Protein AF-A0A126ZZE6-F1 (afdb_monomer)

pLDDT: mean 79.93, std 23.24, range [28.08, 98.31]

Mean predicted aligned error: 14.26 Å

Secondary structure (DSSP, 8-state):
-----------PPPPPS---SS-TT---SS-GGGSPPPHHHHHHHHHHTSS---STT-SHHHHHHHHHHHHHH-TT------SSHHHHHHHHHHHHS-TT-EEEEETT-HHHHTSTTHHHHHH--EEEEE--SSS---HHHHTTT---TT--S-------------GGGS-SS----PPP---PPPP-

Solvent-accessible surface area (backbone atoms only — not comparable to full-atom values): 13079 Å² total; per-residue (Å²): 137,84,84,81,79,82,84,76,82,74,77,71,75,78,79,71,94,71,84,75,99,63,74,83,82,70,80,76,89,83,54,74,88,76,57,79,82,58,69,68,58,55,52,49,52,61,64,66,72,57,89,86,73,54,70,95,68,68,22,72,66,48,52,50,50,36,55,53,47,24,72,75,76,35,88,90,56,83,78,80,94,64,95,44,70,66,59,46,51,30,55,55,49,46,75,75,41,59,68,87,36,71,46,81,42,36,52,81,32,56,74,71,66,75,43,85,52,42,43,42,73,72,38,43,36,43,81,47,66,37,87,52,96,82,74,59,84,48,72,75,60,47,55,76,71,72,66,71,83,92,58,97,66,77,90,72,93,64,88,85,78,81,83,80,76,62,79,83,82,69,80,91,84,84,89,84,82,82,84,82,87,86,77,85,83,81,89,131

Organism: NCBI:txid37927

Radius of gyration: 28.87 Å; Cα contacts (8 Å, |Δi|>4): 114; chains: 1; bounding box: 71×93×66 Å

InterPro domains:
  IPR001597 Aromatic amino acid beta-eliminating lyase/threonine aldolase [PF01212] (29-143)
  IPR015421 Pyridoxal phosphate-dependent transferase, major domain [G3DSA:3.40.640.10] (38-144)
  IPR015424 Pyridoxal phosphate-dependent transferase [SSF53383] (27-145)

Foldseek 3Di:
DDDDDDPDPPPPPDDDPDDDPDDPVDDDPPDPVPDDDDVVVVVVVVVVPDDDADPDQRGPVSVVVQVVCCVVPNPPDHDDDDDDDLVVVQVVCLVVAPLEEEDEAACPDCCNPPNPVCNCVVSSYHYDHFHDPPRDDDPVRVVVVPPDPPPPDDDPPDDDDDDPDDPVPDDPPDDPDDDDDDDDDDDD

Structure (mmCIF, N/CA/C/O backbone):
data_AF-A0A126ZZE6-F1
#
_entry.id   AF-A0A126ZZE6-F1
#
loop_
_atom_site.group_PDB
_atom_site.id
_atom_site.type_symbol
_atom_site.label_atom_id
_atom_site.label_alt_id
_atom_site.label_comp_id
_atom_site.label_asym_id
_atom_site.label_entity_id
_atom_site.label_seq_id
_atom_site.pdbx_PDB_ins_code
_atom_site.Cartn_x
_atom_site.Cartn_y
_atom_site.Cartn_z
_atom_site.occupancy
_atom_site.B_iso_or_equiv
_atom_site.auth_seq_id
_atom_site.auth_comp_id
_atom_site.auth_asym_id
_atom_site.auth_atom_id
_atom_site.pdbx_PD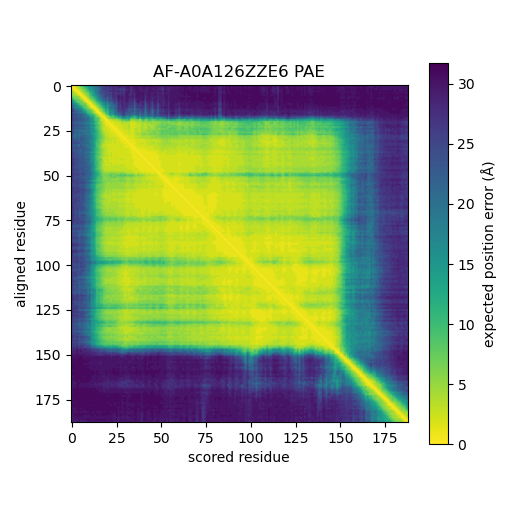B_model_num
ATOM 1 N N . MET A 1 1 ? 21.925 54.636 8.830 1.00 45.56 1 MET A N 1
ATOM 2 C CA . MET A 1 1 ? 20.486 54.590 8.499 1.00 45.56 1 MET A CA 1
ATOM 3 C C . MET A 1 1 ? 19.972 53.233 8.932 1.00 45.56 1 MET A C 1
ATOM 5 O O . MET A 1 1 ? 20.267 52.241 8.283 1.00 45.56 1 MET A O 1
ATOM 9 N N . THR A 1 2 ? 19.328 53.186 10.092 1.00 32.47 2 THR A N 1
ATOM 10 C CA . THR A 1 2 ? 18.815 51.957 10.705 1.00 32.47 2 THR A CA 1
ATOM 11 C C . THR A 1 2 ? 17.351 51.830 10.311 1.00 32.47 2 THR A C 1
ATOM 13 O O . THR A 1 2 ? 16.561 52.708 10.645 1.00 32.47 2 THR A O 1
ATOM 16 N N . VAL A 1 3 ? 16.994 50.784 9.568 1.00 42.75 3 VAL A N 1
ATOM 17 C CA . VAL A 1 3 ? 15.592 50.463 9.278 1.00 42.75 3 VAL A CA 1
ATOM 18 C C . VAL A 1 3 ? 15.084 49.603 10.429 1.00 42.75 3 VAL A C 1
ATOM 20 O O . VAL A 1 3 ? 15.433 48.433 10.552 1.00 42.75 3 VAL A O 1
ATOM 23 N N . THR A 1 4 ? 14.309 50.212 11.319 1.00 37.59 4 THR A N 1
ATOM 24 C CA . THR A 1 4 ? 13.533 49.522 12.352 1.00 37.59 4 THR A CA 1
ATOM 25 C C . THR A 1 4 ? 12.319 48.857 11.713 1.00 37.59 4 THR A C 1
ATOM 27 O O . THR A 1 4 ? 11.416 49.544 11.241 1.00 37.59 4 THR A O 1
ATOM 30 N N . SER A 1 5 ? 12.285 47.524 11.715 1.00 45.84 5 SER A N 1
ATOM 31 C CA . SER A 1 5 ? 11.079 46.748 11.414 1.00 45.84 5 SER A CA 1
ATOM 32 C C . SER A 1 5 ? 10.041 46.951 12.524 1.00 45.84 5 SER A C 1
ATOM 34 O O . SER A 1 5 ? 10.387 46.782 13.697 1.00 45.84 5 SER A O 1
ATOM 36 N N . PRO A 1 6 ? 8.773 47.270 12.219 1.00 49.06 6 PRO A N 1
ATOM 37 C CA . PRO A 1 6 ? 7.731 47.234 13.231 1.00 49.06 6 PRO A CA 1
ATOM 38 C C . PRO A 1 6 ? 7.400 45.776 13.569 1.00 49.06 6 PRO A C 1
ATOM 40 O O . PRO A 1 6 ? 6.936 45.005 12.727 1.00 49.06 6 PRO A O 1
ATOM 43 N N . SER A 1 7 ? 7.641 45.414 14.830 1.00 51.28 7 SER A N 1
ATOM 44 C CA . SER A 1 7 ? 7.069 44.233 15.469 1.00 51.28 7 SER A CA 1
ATOM 45 C C . SER A 1 7 ? 5.547 44.340 15.398 1.00 51.28 7 SER A C 1
ATOM 47 O O . SER A 1 7 ? 4.941 45.153 16.092 1.00 51.28 7 SER A O 1
ATOM 49 N N . SER A 1 8 ? 4.932 43.556 14.516 1.00 47.91 8 SER A N 1
ATOM 50 C CA . SER A 1 8 ? 3.488 43.356 14.513 1.00 47.91 8 SER A CA 1
ATOM 51 C C . SER A 1 8 ? 3.215 42.083 15.291 1.00 47.91 8 SER A C 1
ATOM 53 O O . SER A 1 8 ? 3.217 40.981 14.746 1.00 47.91 8 SER A O 1
ATOM 55 N N . SER A 1 9 ? 3.018 42.241 16.596 1.00 51.72 9 SER A N 1
ATOM 56 C CA . SER A 1 9 ? 2.367 41.244 17.434 1.00 51.72 9 SER A CA 1
ATOM 57 C C . SER A 1 9 ? 0.935 41.068 16.934 1.00 51.72 9 SER A C 1
ATOM 59 O O . SER A 1 9 ? 0.013 41.737 17.403 1.00 51.72 9 SER A O 1
ATOM 61 N N . LEU A 1 10 ? 0.751 40.185 15.952 1.00 45.72 10 LEU A N 1
ATOM 62 C CA . LEU A 1 10 ? -0.558 39.651 15.618 1.00 45.72 10 LEU A CA 1
ATOM 63 C C . LEU A 1 10 ? -0.954 38.726 16.761 1.00 45.72 10 LEU A C 1
ATOM 65 O O . LEU A 1 10 ? -0.620 37.544 16.802 1.00 45.72 10 LEU A O 1
ATOM 69 N N . HIS A 1 11 ? -1.640 39.325 17.723 1.00 43.00 11 HIS A N 1
ATOM 70 C CA . HIS A 1 11 ? -2.552 38.640 18.610 1.00 43.00 11 HIS A CA 1
ATOM 71 C C . HIS A 1 11 ? -3.488 37.818 17.711 1.00 43.00 11 HIS A C 1
ATOM 73 O O . HIS A 1 11 ? -4.412 38.367 17.117 1.00 43.00 11 HIS A O 1
ATOM 79 N N . SER A 1 12 ? -3.190 36.529 17.511 1.00 48.12 12 SER A N 1
ATOM 80 C CA . SER A 1 12 ? -4.158 35.629 16.889 1.00 48.12 12 SER A CA 1
ATOM 81 C C . SER A 1 12 ? -5.337 35.573 17.851 1.00 48.12 12 SER A C 1
ATOM 83 O O . SER A 1 12 ? -5.133 35.159 18.996 1.00 48.12 12 SER A O 1
ATOM 85 N N . PRO A 1 13 ? -6.541 36.029 17.467 1.00 49.91 13 PRO A N 1
ATOM 86 C CA . PRO A 1 13 ? -7.702 35.792 18.302 1.00 49.91 13 PRO A CA 1
ATOM 87 C C . PRO A 1 13 ? -7.815 34.279 18.511 1.00 49.91 13 PRO A C 1
ATOM 89 O O . PRO A 1 13 ? -7.692 33.505 17.560 1.00 49.91 13 PRO A O 1
ATOM 92 N N . ALA A 1 14 ? -7.971 33.866 19.771 1.00 57.38 14 ALA A N 1
ATOM 93 C CA . ALA A 1 14 ? -8.208 32.479 20.138 1.00 57.38 14 ALA A CA 1
ATOM 94 C C . ALA A 1 14 ? -9.326 31.912 19.250 1.00 57.38 14 ALA A C 1
ATOM 96 O O . ALA A 1 14 ? -10.400 32.510 19.157 1.00 57.38 14 ALA A O 1
ATOM 97 N N . ALA A 1 15 ? -9.047 30.798 18.566 1.00 55.44 15 ALA A N 1
ATOM 98 C CA . ALA A 1 15 ? -10.016 30.148 17.695 1.00 55.44 15 ALA A CA 1
ATOM 99 C C . ALA A 1 15 ? -11.314 29.888 18.486 1.00 55.44 15 ALA A C 1
ATOM 101 O O . ALA A 1 15 ? -11.243 29.302 19.572 1.00 55.44 15 ALA A O 1
ATOM 102 N N . PRO A 1 16 ? -12.491 30.322 18.000 1.00 57.28 16 PRO A N 1
ATOM 103 C CA . PRO A 1 16 ? -13.740 29.965 18.650 1.00 57.28 16 PRO A CA 1
ATOM 104 C C . PRO A 1 16 ? -13.915 28.441 18.626 1.00 57.28 16 PRO A C 1
ATOM 106 O O . PRO A 1 16 ? -13.505 27.761 17.684 1.00 57.28 16 PRO A O 1
ATOM 109 N N . ALA A 1 17 ? -14.537 27.900 19.674 1.00 63.75 17 ALA A N 1
ATOM 110 C CA . ALA A 1 17 ? -15.022 26.529 19.677 1.00 63.75 17 ALA A CA 1
ATOM 111 C C . ALA A 1 17 ? -15.979 26.326 18.486 1.00 63.75 17 ALA A C 1
ATOM 113 O O . ALA A 1 17 ? -17.020 26.976 18.421 1.00 63.75 17 ALA A O 1
ATOM 114 N N . GLY A 1 18 ? -15.615 25.439 17.553 1.00 65.25 18 GLY A N 1
ATOM 115 C CA . GLY A 1 18 ? -16.455 25.046 16.417 1.00 65.25 18 GLY A CA 1
ATOM 116 C C . GLY A 1 18 ? -15.670 24.880 15.115 1.00 65.25 18 GLY A C 1
ATOM 117 O O . GLY A 1 18 ? -15.522 25.822 14.349 1.00 65.25 18 GLY A O 1
ATOM 118 N N . TRP A 1 19 ? -15.161 23.670 14.871 1.00 79.50 19 TRP A N 1
ATOM 119 C CA . TRP A 1 19 ? -14.605 23.217 13.587 1.00 79.50 19 TRP A CA 1
ATOM 120 C C . TRP A 1 19 ? -15.556 23.466 12.394 1.00 79.50 19 TRP A C 1
ATOM 122 O O . TRP A 1 19 ? -16.770 23.468 12.613 1.00 79.50 19 TRP A O 1
ATOM 132 N N . PRO A 1 20 ? -15.051 23.604 11.139 1.00 87.56 20 PRO A N 1
ATOM 133 C CA . PRO A 1 20 ? -13.704 23.252 10.642 1.00 87.56 20 PRO A CA 1
ATOM 134 C C . PRO A 1 20 ? -12.680 24.406 10.531 1.00 87.56 20 PRO A C 1
ATOM 136 O O . PRO A 1 20 ? -13.032 25.563 10.344 1.00 87.56 20 PRO A O 1
ATOM 139 N N . LEU A 1 21 ? -11.382 24.058 10.605 1.00 89.88 21 LEU A N 1
ATOM 140 C CA . LEU A 1 21 ? -10.228 24.980 10.491 1.00 89.88 21 LEU A CA 1
ATOM 141 C C . LEU A 1 21 ? -9.797 25.292 9.040 1.00 89.88 21 LEU A C 1
ATOM 143 O O . LEU A 1 21 ? -8.843 26.037 8.828 1.00 89.88 21 LEU A O 1
ATOM 147 N N . HIS A 1 22 ? -10.449 24.689 8.047 1.00 90.69 22 HIS A N 1
ATOM 148 C CA . HIS A 1 22 ? -10.172 24.865 6.621 1.00 90.69 22 HIS A CA 1
ATOM 149 C C . HIS A 1 22 ? -11.486 24.864 5.829 1.00 90.69 22 HIS A C 1
ATOM 151 O O . HIS A 1 22 ? -12.510 24.392 6.327 1.00 90.69 22 HIS A O 1
ATOM 157 N N . ASP A 1 23 ? -11.448 25.361 4.591 1.00 91.50 23 ASP A N 1
ATOM 158 C CA . ASP A 1 23 ? -12.581 25.275 3.668 1.00 91.50 23 ASP A CA 1
ATOM 159 C C . ASP A 1 23 ? -12.703 23.849 3.103 1.00 91.50 23 ASP A C 1
ATOM 161 O O . ASP A 1 23 ? -11.882 23.403 2.298 1.00 91.50 23 ASP A O 1
ATOM 165 N N . SER A 1 24 ? -13.740 23.125 3.529 1.00 91.44 24 SER A N 1
ATOM 166 C CA . SER A 1 24 ? -14.012 21.745 3.114 1.00 91.44 24 SER A CA 1
ATOM 167 C C . SER A 1 24 ? -14.550 21.623 1.682 1.00 91.44 24 SER A C 1
ATOM 169 O O . SER A 1 24 ? -14.660 20.505 1.164 1.00 91.44 24 SER A O 1
ATOM 171 N N . ALA A 1 25 ? -14.870 22.734 1.011 1.00 92.25 25 ALA A N 1
ATOM 172 C CA . ALA A 1 25 ? -15.262 22.752 -0.397 1.00 92.25 25 ALA A CA 1
ATOM 173 C C . ALA A 1 25 ? -14.056 22.771 -1.349 1.00 92.25 25 ALA A C 1
ATOM 175 O O . ALA A 1 25 ? -14.199 22.404 -2.518 1.00 92.25 25 ALA A O 1
ATOM 176 N N . VAL A 1 26 ? -12.861 23.132 -0.869 1.00 94.06 26 VAL A N 1
ATOM 177 C CA . VAL A 1 26 ? -11.646 23.149 -1.693 1.00 94.06 26 VAL A CA 1
ATOM 178 C C . VAL A 1 26 ? -11.339 21.745 -2.220 1.00 94.06 26 VAL A C 1
ATOM 180 O O . VAL A 1 26 ? -11.407 20.745 -1.501 1.00 94.06 26 VAL A O 1
ATOM 183 N N . ARG A 1 27 ? -10.999 21.665 -3.509 1.00 94.94 27 ARG A N 1
ATOM 184 C CA . ARG A 1 27 ? -10.502 20.452 -4.168 1.00 94.94 27 ARG A CA 1
ATOM 185 C C . ARG A 1 27 ? -9.158 20.766 -4.810 1.00 94.94 27 ARG A C 1
ATOM 187 O O . ARG A 1 27 ? -9.062 21.668 -5.638 1.00 94.94 27 ARG A O 1
ATOM 194 N N . GLY A 1 28 ? -8.122 20.045 -4.391 1.00 91.62 28 GLY A N 1
ATOM 195 C CA . GLY A 1 28 ? -6.787 20.136 -4.974 1.00 91.62 28 GLY A CA 1
ATOM 196 C C . GLY A 1 28 ? -6.592 19.111 -6.089 1.00 91.62 28 GLY A C 1
ATOM 197 O O . GLY A 1 28 ? -7.155 18.024 -6.035 1.00 91.62 28 GLY A O 1
ATOM 198 N N . PHE A 1 29 ? -5.755 19.448 -7.070 1.00 95.75 29 PHE A N 1
ATOM 199 C CA . PHE A 1 29 ? -5.328 18.538 -8.144 1.00 95.75 29 PHE A CA 1
ATOM 200 C C . PHE A 1 29 ? -3.857 18.107 -7.999 1.00 95.75 29 PHE A C 1
ATOM 202 O O . PHE A 1 29 ? -3.255 17.630 -8.954 1.00 95.75 29 PHE A O 1
ATOM 209 N N . ALA A 1 30 ? -3.262 18.320 -6.820 1.00 96.19 30 ALA A N 1
ATOM 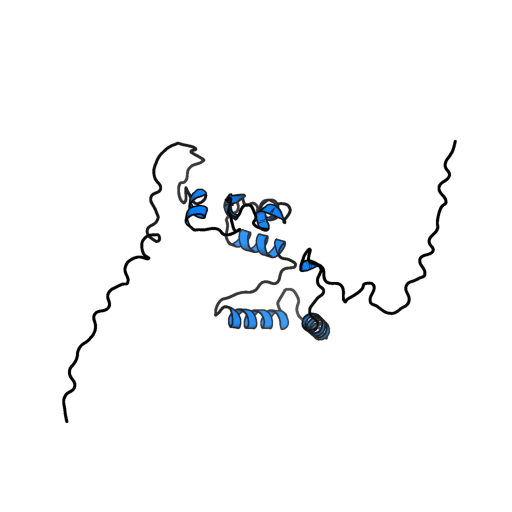210 C CA . ALA A 1 30 ? -1.867 17.976 -6.548 1.00 96.19 30 ALA A CA 1
ATOM 211 C C . ALA A 1 30 ? -1.702 16.496 -6.169 1.00 96.19 30 ALA A C 1
ATOM 213 O O . ALA A 1 30 ? -0.891 15.795 -6.764 1.00 96.19 30 ALA A O 1
ATOM 214 N N . SER A 1 31 ? -2.475 16.021 -5.191 1.00 94.81 31 SER A N 1
ATOM 215 C CA . SER A 1 31 ? -2.488 14.621 -4.770 1.00 94.81 31 SER A CA 1
ATOM 216 C C . SER A 1 31 ? -3.815 14.278 -4.098 1.00 94.81 31 SER A C 1
ATOM 218 O O . SER A 1 31 ? -4.457 15.128 -3.479 1.00 94.81 31 SER A O 1
ATOM 220 N N . ASP A 1 32 ? -4.215 13.020 -4.222 1.00 94.81 32 ASP A N 1
ATOM 221 C CA . ASP A 1 32 ? -5.349 12.419 -3.528 1.00 94.81 32 ASP A CA 1
ATOM 222 C C . ASP A 1 32 ? -5.077 12.180 -2.035 1.00 94.81 32 ASP A C 1
ATOM 224 O O . ASP A 1 32 ? -6.021 12.171 -1.246 1.00 94.81 32 ASP A O 1
ATOM 228 N N . ASN A 1 33 ? -3.814 12.097 -1.604 1.00 93.62 33 ASN A N 1
ATOM 229 C CA . ASN A 1 33 ? -3.453 11.989 -0.185 1.00 93.62 33 ASN A CA 1
ATOM 230 C C . ASN A 1 33 ? -3.757 13.265 0.630 1.00 93.62 33 ASN A C 1
ATOM 232 O O . ASN A 1 33 ? -3.634 13.256 1.853 1.00 93.62 33 ASN A O 1
ATOM 236 N N . TYR A 1 34 ? -4.178 14.349 -0.033 1.00 94.88 34 TYR A N 1
ATOM 237 C CA . TYR A 1 34 ? -4.697 15.558 0.616 1.00 94.88 34 TYR A CA 1
ATOM 238 C C . TYR A 1 34 ? -6.188 15.446 0.958 1.00 94.88 34 TYR A C 1
ATOM 240 O O . TYR A 1 34 ? -6.729 16.319 1.638 1.00 94.88 34 TYR A O 1
ATOM 248 N N . SER A 1 35 ? -6.877 14.412 0.469 1.00 94.25 35 SER A N 1
ATOM 249 C CA . SER A 1 35 ? -8.290 14.195 0.768 1.00 94.25 35 SER A CA 1
ATOM 250 C C . SER A 1 35 ? -8.501 13.712 2.208 1.00 94.25 35 SER A C 1
ATOM 252 O O . SER A 1 35 ? -7.663 13.032 2.797 1.00 94.25 35 SER A O 1
ATOM 254 N N . GLY A 1 36 ? -9.640 14.089 2.794 1.00 94.31 36 GLY A N 1
ATOM 255 C CA . GLY A 1 36 ? -10.084 13.542 4.075 1.00 94.31 36 GLY A C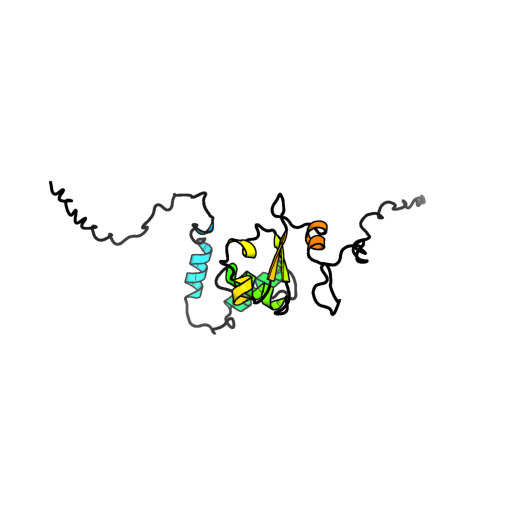A 1
ATOM 256 C C . GLY A 1 36 ? -10.621 12.112 3.941 1.00 94.31 36 GLY A C 1
ATOM 257 O O . GLY A 1 36 ? -10.850 11.614 2.841 1.00 94.31 36 GLY A O 1
ATOM 258 N N . ALA A 1 37 ? -10.876 11.459 5.075 1.00 96.19 37 ALA A N 1
ATOM 259 C CA . ALA A 1 37 ? -11.470 10.125 5.094 1.00 96.19 37 ALA A CA 1
ATOM 260 C C . ALA A 1 37 ? -12.944 10.137 4.646 1.00 96.19 37 ALA A C 1
ATOM 262 O O . ALA A 1 37 ? -13.692 11.074 4.935 1.00 96.19 37 ALA A O 1
ATOM 263 N N . HIS A 1 38 ? -13.379 9.057 3.990 1.00 96.94 38 HIS A N 1
ATOM 264 C CA . HIS A 1 38 ? -14.784 8.861 3.633 1.00 96.94 38 HIS A CA 1
ATOM 265 C C . HIS A 1 38 ? -15.669 8.779 4.900 1.00 96.94 38 HIS A C 1
ATOM 267 O O . HIS A 1 38 ? -15.249 8.146 5.874 1.00 96.94 38 HIS A O 1
ATOM 273 N N . PRO A 1 39 ? -16.893 9.352 4.920 1.00 97.06 39 PRO A N 1
ATOM 274 C CA . PRO A 1 39 ? -17.746 9.359 6.115 1.00 97.06 39 PRO A CA 1
ATOM 275 C C . PRO A 1 39 ? -18.016 7.972 6.712 1.00 97.06 39 PRO A C 1
ATOM 277 O O . PRO A 1 39 ? -18.042 7.824 7.930 1.00 97.06 39 PRO A O 1
ATOM 280 N N . GLU A 1 40 ? -18.153 6.944 5.873 1.00 98.31 40 GLU A N 1
ATOM 281 C CA . GLU A 1 40 ? -18.360 5.561 6.329 1.00 98.31 40 GLU A CA 1
ATOM 282 C C . GLU A 1 40 ? -17.151 4.999 7.086 1.00 98.31 40 GLU A C 1
ATOM 284 O O . GLU A 1 40 ? -17.325 4.250 8.042 1.00 98.31 40 GLU A O 1
ATOM 289 N N . VAL A 1 41 ? -15.928 5.409 6.725 1.00 97.62 41 VAL A N 1
ATOM 290 C CA . VAL A 1 41 ? -14.710 5.018 7.454 1.00 97.62 41 VAL A CA 1
ATOM 291 C C . VAL A 1 41 ? -14.721 5.635 8.850 1.00 97.62 41 VAL A C 1
ATOM 293 O O . VAL A 1 41 ? -14.448 4.949 9.832 1.00 97.62 41 VAL A O 1
ATOM 296 N N . LEU A 1 42 ? -15.089 6.914 8.962 1.00 98.00 42 LEU A N 1
ATOM 297 C CA . LEU A 1 42 ? -15.196 7.591 10.258 1.00 98.00 42 LEU A CA 1
ATOM 298 C C . LEU A 1 42 ? -16.311 6.988 11.125 1.00 98.00 42 LEU A C 1
ATOM 300 O O . LEU A 1 42 ? -16.122 6.818 12.329 1.00 98.00 42 LEU A O 1
ATOM 304 N N . ALA A 1 43 ? -17.441 6.614 10.522 1.00 98.00 43 ALA A N 1
ATOM 305 C CA . ALA A 1 43 ? -18.524 5.920 11.214 1.00 98.00 43 ALA A CA 1
ATOM 306 C C . ALA A 1 43 ? -18.100 4.523 11.701 1.00 98.00 43 ALA A C 1
ATOM 308 O O . ALA A 1 43 ? -18.381 4.165 12.845 1.00 98.00 43 ALA A O 1
ATOM 309 N N . ALA A 1 44 ? -17.375 3.758 10.878 1.00 97.44 44 ALA A N 1
ATOM 310 C CA . ALA A 1 44 ? -16.841 2.451 11.256 1.00 97.44 44 ALA A CA 1
ATOM 311 C C . ALA A 1 44 ? -15.838 2.558 12.414 1.00 97.44 44 ALA A C 1
ATOM 313 O O . ALA A 1 44 ? -15.926 1.790 13.369 1.00 97.44 44 ALA A O 1
ATOM 314 N N . LEU A 1 45 ? -14.942 3.551 12.383 1.00 97.56 45 LEU A N 1
ATOM 315 C CA . LEU A 1 45 ? -14.013 3.824 13.486 1.00 97.56 45 LEU A CA 1
ATOM 316 C C . LEU A 1 45 ? -14.751 4.193 14.778 1.00 97.56 45 LEU A C 1
ATOM 318 O O . LEU A 1 45 ? -14.418 3.676 15.842 1.00 97.56 45 LEU A O 1
ATOM 322 N N . ALA A 1 46 ? -15.773 5.050 14.695 1.00 97.75 46 ALA A N 1
ATOM 323 C CA . ALA A 1 46 ? -16.592 5.406 15.852 1.00 97.75 46 ALA A CA 1
ATOM 324 C C . ALA A 1 46 ? -17.322 4.184 16.435 1.00 97.75 46 ALA A C 1
ATOM 326 O O . ALA A 1 46 ? -17.369 4.028 17.654 1.00 97.75 46 ALA A O 1
ATOM 327 N N . SER A 1 47 ? -17.839 3.298 15.578 1.00 96.88 47 SER A N 1
ATOM 328 C CA . SER A 1 47 ? -18.461 2.036 15.994 1.00 96.88 47 SER A CA 1
ATOM 329 C C . SER A 1 47 ? -17.458 1.075 16.636 1.00 96.88 47 SER A C 1
ATOM 331 O O . SER A 1 47 ? -17.787 0.419 17.621 1.00 96.88 47 SER A O 1
ATOM 333 N N . ALA A 1 48 ? -16.236 0.997 16.103 1.00 96.69 48 ALA A N 1
ATOM 334 C CA . ALA A 1 48 ? -15.185 0.121 16.615 1.00 96.69 48 ALA A CA 1
ATOM 335 C C . ALA A 1 48 ? -14.609 0.574 17.963 1.00 96.69 48 ALA A C 1
ATOM 337 O O . ALA A 1 48 ? -14.026 -0.227 18.688 1.00 96.69 48 ALA A O 1
ATOM 338 N N . ASN A 1 49 ? -14.812 1.839 18.332 1.00 96.88 49 ASN A N 1
ATOM 339 C CA . ASN A 1 49 ? -14.324 2.438 19.575 1.00 96.88 49 ASN A CA 1
ATOM 340 C C . ASN A 1 49 ? -15.145 2.052 20.832 1.00 96.88 49 ASN A C 1
ATOM 342 O O . ASN A 1 49 ? -15.014 2.682 21.882 1.00 96.88 49 ASN A O 1
ATOM 346 N N . GLY A 1 50 ? -16.031 1.057 20.740 1.00 94.25 50 GLY A N 1
ATOM 347 C CA . GLY A 1 50 ? -16.79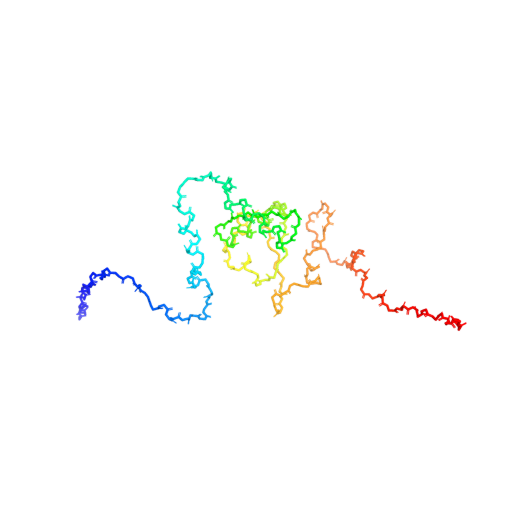7 0.530 21.869 1.00 94.25 50 GLY A CA 1
ATOM 348 C C . GLY A 1 50 ? -16.179 -0.741 22.463 1.00 94.25 50 GLY A C 1
ATOM 349 O O . GLY A 1 50 ? -15.779 -1.643 21.735 1.00 94.25 50 GLY A O 1
ATOM 350 N N . GLY A 1 51 ? -16.178 -0.858 23.795 1.00 95.19 51 GLY A N 1
ATOM 351 C CA . GLY A 1 51 ? -15.765 -2.082 24.492 1.00 95.19 51 GLY A CA 1
ATOM 352 C C . GLY A 1 51 ? -14.267 -2.408 24.385 1.00 95.19 51 GLY A C 1
ATOM 353 O O . GLY A 1 51 ? -13.437 -1.528 24.172 1.00 95.19 51 GLY A O 1
ATOM 354 N N . HIS A 1 52 ? -13.923 -3.684 24.585 1.00 96.69 52 HIS A N 1
ATOM 355 C CA . HIS A 1 52 ? -12.554 -4.200 24.497 1.00 96.69 52 HIS A CA 1
ATOM 356 C C . HIS A 1 52 ? -12.468 -5.319 23.460 1.00 96.69 52 HIS A C 1
ATOM 358 O O . HIS A 1 52 ? -13.372 -6.145 23.360 1.00 96.69 52 HIS A O 1
ATOM 364 N N . GLN A 1 53 ? -11.355 -5.364 22.734 1.00 97.50 53 GLN A N 1
ATOM 365 C CA . GLN A 1 53 ? -11.027 -6.382 21.736 1.00 97.50 53 GLN A CA 1
ATOM 366 C C . GLN A 1 53 ? -9.569 -6.823 21.926 1.00 97.50 53 GLN A C 1
ATOM 368 O O . GLN A 1 53 ? -8.766 -6.096 22.522 1.00 97.50 53 GLN A O 1
ATOM 373 N N . VAL A 1 54 ? -9.231 -8.022 21.450 1.00 97.38 54 VAL A N 1
ATOM 374 C CA . VAL A 1 54 ? -7.865 -8.559 21.544 1.00 97.38 54 VAL A CA 1
ATOM 375 C C . VAL A 1 54 ? -6.944 -7.802 20.586 1.00 97.38 54 VAL A C 1
ATOM 377 O O . VAL A 1 54 ? -7.344 -7.403 19.499 1.00 97.38 54 VAL A O 1
ATOM 380 N N . SER A 1 55 ? -5.699 -7.566 20.990 1.00 96.75 55 SER A N 1
ATOM 381 C CA . SER A 1 55 ? -4.730 -6.823 20.184 1.00 96.75 55 SER A CA 1
ATOM 382 C C . SER A 1 55 ? -4.068 -7.679 19.092 1.00 96.75 55 SER A C 1
ATOM 384 O O . SER A 1 55 ? -4.242 -8.894 19.019 1.00 96.75 55 SER A O 1
ATOM 386 N N . TYR A 1 56 ? -3.266 -7.021 18.245 1.00 96.81 56 TYR A N 1
ATOM 387 C CA . TYR A 1 56 ? -2.385 -7.654 17.253 1.00 96.81 56 TYR A CA 1
ATOM 388 C C . TYR A 1 56 ? -3.101 -8.556 16.230 1.00 96.81 56 TYR A C 1
ATOM 390 O O . TYR A 1 56 ? -2.560 -9.578 15.814 1.00 96.81 56 TYR A O 1
ATOM 398 N N . GLY A 1 57 ? -4.300 -8.152 15.798 1.00 96.00 57 GLY A N 1
ATOM 399 C CA . GLY A 1 57 ? -5.039 -8.801 14.711 1.00 96.00 57 GLY A CA 1
ATOM 400 C C . GLY A 1 57 ? -5.869 -10.016 15.129 1.00 96.00 57 GLY A C 1
ATOM 401 O O . GLY A 1 57 ? -6.337 -10.758 14.272 1.00 96.00 57 GLY A O 1
ATOM 402 N N . GLN A 1 58 ? -6.038 -10.239 16.433 1.00 97.06 58 GLN A N 1
ATOM 403 C CA . GLN A 1 58 ? -6.881 -11.310 16.980 1.00 97.06 58 GLN A CA 1
ATOM 404 C C . GLN A 1 58 ? -8.314 -10.841 17.292 1.00 97.06 58 GLN A C 1
ATOM 406 O O . GLN A 1 58 ? -9.068 -11.551 17.954 1.00 97.06 58 GLN A O 1
ATOM 411 N N . ASP A 1 59 ? -8.677 -9.638 16.855 1.00 97.44 59 ASP A N 1
ATOM 412 C CA . ASP A 1 59 ? -9.999 -9.041 17.017 1.00 97.44 59 ASP A CA 1
ATOM 413 C C . ASP A 1 59 ? -10.983 -9.437 15.902 1.00 97.44 59 ASP A C 1
ATOM 415 O O . ASP A 1 59 ? -10.610 -9.897 14.816 1.00 97.44 59 ASP A O 1
ATOM 419 N N . GLU A 1 60 ? -12.269 -9.204 16.163 1.00 97.50 60 GLU A N 1
ATOM 420 C CA . GLU A 1 60 ? -13.352 -9.525 15.228 1.00 97.50 60 GLU A CA 1
ATOM 421 C C . GLU A 1 60 ? -13.301 -8.704 13.927 1.00 97.50 60 GLU A C 1
ATOM 423 O O . GLU A 1 60 ? -13.719 -9.199 12.876 1.00 97.50 60 GLU A O 1
ATOM 428 N N . TYR A 1 61 ? -12.759 -7.480 13.949 1.00 97.56 61 TYR A N 1
ATOM 429 C CA . TYR A 1 61 ? -12.639 -6.650 12.744 1.00 97.56 61 TYR A CA 1
ATOM 430 C C . TYR A 1 61 ? -11.569 -7.202 11.805 1.00 97.56 61 TYR A C 1
ATOM 432 O O . TYR A 1 61 ? -11.779 -7.256 10.592 1.00 97.56 61 TYR A O 1
ATOM 440 N N . THR A 1 62 ? -10.451 -7.678 12.353 1.00 97.88 62 THR A N 1
ATOM 441 C CA . THR A 1 62 ? -9.405 -8.346 11.574 1.00 97.88 62 THR A CA 1
ATOM 442 C C . THR A 1 62 ? -9.902 -9.672 10.997 1.00 97.88 62 THR A C 1
ATOM 444 O O . THR A 1 62 ? -9.636 -9.961 9.831 1.00 97.88 62 THR A O 1
ATOM 447 N N . ALA A 1 63 ? -10.689 -10.453 11.744 1.00 97.75 63 ALA A N 1
ATOM 448 C CA . ALA A 1 63 ? -11.327 -11.659 11.205 1.00 97.75 63 ALA A CA 1
ATOM 449 C C . ALA A 1 63 ? -12.302 -11.330 10.059 1.00 97.75 63 ALA A C 1
ATOM 451 O O . ALA A 1 63 ? -12.292 -11.988 9.016 1.00 97.75 63 ALA A O 1
ATOM 452 N N . ARG A 1 64 ? -13.102 -10.265 10.211 1.00 97.94 64 ARG A N 1
ATOM 453 C CA . ARG A 1 64 ? -13.997 -9.775 9.155 1.00 97.94 64 ARG A CA 1
ATOM 454 C C . ARG A 1 64 ? -13.227 -9.327 7.914 1.00 97.94 64 ARG A C 1
ATOM 456 O O . ARG A 1 64 ? -13.661 -9.636 6.810 1.00 97.94 64 ARG A O 1
ATOM 463 N N . LEU A 1 65 ? -12.089 -8.653 8.084 1.00 97.94 65 LEU A N 1
ATOM 464 C CA . LEU A 1 65 ? -11.209 -8.270 6.980 1.00 97.94 65 LEU A CA 1
ATOM 465 C C . LEU A 1 65 ? -10.745 -9.490 6.175 1.00 97.94 65 LEU A C 1
ATOM 467 O O . LEU A 1 65 ? -10.776 -9.428 4.950 1.00 97.94 65 LEU A O 1
ATOM 471 N N . GLN A 1 66 ? -10.352 -10.591 6.829 1.00 98.19 66 GLN A N 1
ATOM 472 C CA . GLN A 1 66 ? -9.961 -11.811 6.106 1.00 98.19 66 GLN A CA 1
ATOM 473 C C . GLN A 1 66 ? -11.110 -12.335 5.243 1.00 98.19 66 GLN A C 1
ATOM 475 O O . GLN A 1 66 ? -10.923 -12.565 4.053 1.00 98.19 66 GLN A O 1
ATOM 480 N N . ALA A 1 67 ? -12.312 -12.440 5.818 1.00 97.94 67 ALA A N 1
ATOM 481 C CA . ALA A 1 67 ? -13.484 -12.938 5.103 1.00 97.94 67 ALA A CA 1
ATOM 482 C C . ALA A 1 67 ? 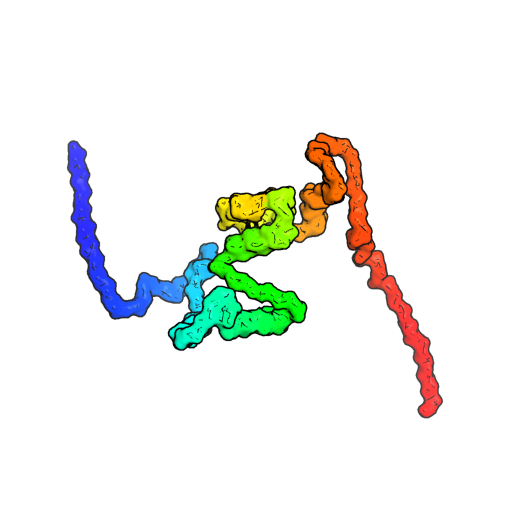-13.853 -12.064 3.889 1.00 97.94 67 ALA A C 1
ATOM 484 O O . ALA A 1 67 ? -14.206 -12.586 2.834 1.00 97.94 67 ALA A O 1
ATOM 485 N N . GLU A 1 68 ? -13.754 -10.738 4.015 1.00 98.06 68 GLU A N 1
ATOM 486 C CA . GLU A 1 68 ? -13.982 -9.817 2.893 1.00 98.06 68 GLU A CA 1
ATOM 487 C C . GLU A 1 68 ? -12.922 -9.973 1.797 1.00 98.06 68 GLU A C 1
ATOM 489 O O . GLU A 1 68 ? -13.242 -9.972 0.609 1.00 98.06 68 GLU A O 1
ATOM 494 N N . MET A 1 69 ? -11.657 -10.153 2.173 1.00 98.19 69 MET A N 1
ATOM 495 C CA . MET A 1 69 ? -10.567 -10.316 1.209 1.00 98.19 69 MET A CA 1
ATOM 496 C C . MET A 1 69 ? -10.648 -11.658 0.477 1.00 98.19 69 MET A C 1
ATOM 498 O O . MET A 1 69 ? -10.451 -11.692 -0.737 1.00 98.19 69 MET A O 1
ATOM 502 N N . GLU A 1 70 ? -11.021 -12.736 1.165 1.00 98.00 70 GLU A N 1
ATOM 503 C CA . GLU A 1 70 ? -11.327 -14.023 0.530 1.00 98.00 70 GLU A CA 1
ATOM 504 C C . GLU A 1 70 ? -12.541 -13.928 -0.404 1.00 98.00 70 GLU A C 1
ATOM 506 O O . GLU A 1 70 ? -12.514 -14.476 -1.505 1.00 98.00 70 GLU A O 1
ATOM 511 N N . ALA A 1 71 ? -13.591 -13.189 -0.029 1.00 98.12 71 ALA A N 1
ATOM 512 C CA . ALA A 1 71 ? -14.753 -12.983 -0.897 1.00 98.12 71 ALA A CA 1
ATOM 513 C C . ALA A 1 71 ? -14.408 -12.194 -2.175 1.00 98.12 71 ALA A C 1
ATOM 515 O O . ALA A 1 71 ? -14.967 -12.466 -3.239 1.00 98.12 71 ALA A O 1
ATOM 516 N N . LEU A 1 72 ? -13.488 -11.229 -2.084 1.00 98.12 72 LEU A N 1
ATOM 517 C CA . LEU A 1 72 ? -13.072 -10.383 -3.207 1.00 98.12 72 LEU A CA 1
ATOM 518 C C . LEU A 1 72 ? -12.061 -11.062 -4.138 1.00 98.12 72 LEU A C 1
ATOM 520 O O . LEU A 1 72 ? -12.148 -10.898 -5.356 1.00 98.12 72 LEU A O 1
ATOM 524 N N . PHE A 1 73 ? -11.091 -11.788 -3.581 1.00 97.81 73 PHE A N 1
ATOM 525 C CA . PHE A 1 73 ? -9.938 -12.304 -4.327 1.00 97.81 73 PHE A CA 1
ATOM 526 C C . PHE A 1 73 ? -9.912 -13.833 -4.464 1.00 97.81 73 PHE A C 1
ATOM 528 O O . PHE A 1 73 ? -9.158 -14.348 -5.292 1.00 97.81 73 PHE A O 1
ATOM 535 N N . GLY A 1 74 ? -10.749 -14.551 -3.715 1.00 97.12 74 GLY A N 1
ATOM 536 C CA . GLY A 1 74 ? -10.839 -16.008 -3.713 1.00 97.12 74 GLY A CA 1
ATOM 537 C C . GLY A 1 74 ? -10.180 -16.673 -2.501 1.00 97.12 74 GLY A C 1
ATOM 538 O O . GLY A 1 74 ? -9.550 -16.035 -1.659 1.00 97.12 74 GLY A O 1
ATOM 539 N N . GLU A 1 75 ? -10.344 -17.994 -2.429 1.00 96.75 75 GLU A N 1
ATOM 540 C CA . GLU A 1 75 ? -9.854 -18.831 -1.331 1.00 96.75 75 GLU A CA 1
ATOM 541 C C . GLU A 1 75 ? -8.322 -18.769 -1.181 1.00 96.75 75 GLU A C 1
ATOM 543 O O . GLU A 1 75 ? -7.579 -18.765 -2.166 1.00 96.75 75 GLU A O 1
ATOM 548 N N . GLY A 1 76 ? -7.846 -18.758 0.068 1.00 94.25 76 GLY A N 1
ATOM 549 C CA . GLY A 1 76 ? -6.419 -18.812 0.406 1.00 94.25 76 GLY A CA 1
ATOM 550 C C . GLY A 1 76 ? -5.709 -17.456 0.439 1.00 94.25 76 GLY A C 1
ATOM 551 O O . GLY A 1 76 ? -4.514 -17.398 0.735 1.00 94.25 76 GLY A O 1
ATOM 552 N N . VAL A 1 77 ? -6.421 -16.362 0.168 1.00 97.00 77 VAL A N 1
ATOM 553 C CA . VAL A 1 77 ? -5.900 -14.998 0.316 1.00 97.00 77 VAL A CA 1
ATOM 554 C C . VAL A 1 77 ? -5.740 -14.665 1.796 1.00 97.00 77 VAL A C 1
ATOM 556 O O . VAL A 1 77 ? -6.539 -15.071 2.632 1.00 97.00 77 VAL A O 1
ATOM 559 N N . GLN A 1 78 ? -4.679 -13.932 2.126 1.00 95.94 78 GLN A N 1
ATOM 560 C CA . GLN A 1 78 ? -4.406 -13.460 3.480 1.00 95.94 78 GLN A CA 1
ATOM 561 C C . GLN A 1 78 ? -4.154 -11.958 3.443 1.00 95.94 78 GLN A C 1
ATOM 563 O O . GLN A 1 78 ? -3.391 -11.469 2.606 1.00 95.94 78 GLN A O 1
ATOM 568 N N . ALA A 1 79 ? -4.779 -11.227 4.359 1.00 96.69 79 ALA A N 1
ATOM 569 C CA . ALA A 1 79 ? -4.654 -9.783 4.463 1.00 96.69 79 ALA A CA 1
ATOM 570 C C . ALA A 1 79 ? -3.880 -9.381 5.719 1.00 96.69 79 ALA A C 1
ATOM 572 O O . ALA A 1 79 ? -4.175 -9.833 6.822 1.00 96.69 79 ALA A O 1
ATOM 573 N N . TYR A 1 80 ? -2.915 -8.479 5.567 1.00 96.56 80 TYR A N 1
ATOM 574 C CA . TYR A 1 80 ? -2.109 -7.979 6.679 1.00 96.56 80 TYR A CA 1
ATOM 575 C C . TYR A 1 80 ? -2.176 -6.449 6.700 1.00 96.56 80 TYR A C 1
ATOM 577 O O . TYR A 1 80 ? -1.527 -5.804 5.872 1.00 96.56 80 TYR A O 1
ATOM 585 N N . PRO A 1 81 ? -2.964 -5.845 7.610 1.00 96.06 81 PRO A N 1
ATOM 586 C CA . PRO A 1 81 ? -3.013 -4.398 7.757 1.00 96.06 81 PRO A CA 1
ATOM 587 C C . PRO A 1 81 ? -1.644 -3.830 8.125 1.00 96.06 81 PRO A C 1
ATOM 589 O O . PRO A 1 81 ? -0.988 -4.292 9.058 1.00 96.06 81 PRO A O 1
ATOM 592 N N . VAL A 1 82 ? -1.234 -2.789 7.412 1.00 96.88 82 VAL A N 1
ATOM 593 C CA . VAL A 1 82 ? -0.006 -2.033 7.674 1.00 96.88 82 VAL A CA 1
ATOM 594 C C . VAL A 1 82 ? -0.300 -0.541 7.598 1.00 96.88 82 VAL A C 1
ATOM 596 O O . VAL A 1 82 ? -1.289 -0.120 7.004 1.00 96.88 82 VAL A O 1
ATOM 599 N N . PHE A 1 83 ? 0.561 0.271 8.210 1.00 95.50 83 PHE A N 1
ATOM 600 C CA . PHE A 1 83 ? 0.285 1.695 8.400 1.00 95.50 83 PHE A CA 1
ATOM 601 C C . PHE A 1 83 ? 0.207 2.516 7.108 1.00 95.50 83 PHE A C 1
ATOM 603 O O . PHE A 1 83 ? -0.549 3.481 7.055 1.00 95.50 83 PHE A O 1
ATOM 610 N N . ASN A 1 84 ? 1.011 2.197 6.091 1.00 95.19 84 ASN A N 1
ATOM 611 C CA . ASN A 1 84 ? 1.055 2.961 4.846 1.00 95.19 84 ASN A CA 1
ATOM 612 C C . ASN A 1 84 ? 1.557 2.117 3.662 1.00 95.19 84 ASN A C 1
ATOM 614 O O . ASN A 1 84 ? 2.009 0.982 3.830 1.00 95.19 84 ASN A O 1
ATOM 618 N N . GLY A 1 85 ? 1.503 2.708 2.463 1.00 96.06 85 GLY A N 1
ATOM 619 C CA . GLY A 1 85 ? 1.934 2.064 1.219 1.00 96.06 85 GLY A CA 1
ATOM 620 C C . GLY A 1 85 ? 3.418 1.683 1.196 1.00 96.06 85 GLY A C 1
ATOM 621 O O . GLY A 1 85 ? 3.750 0.578 0.783 1.00 96.06 85 GLY A O 1
ATOM 622 N N . THR A 1 86 ? 4.311 2.536 1.710 1.00 96.81 86 THR A N 1
ATOM 623 C CA . THR A 1 86 ? 5.754 2.235 1.779 1.00 96.81 86 THR A CA 1
ATOM 624 C C . THR A 1 86 ? 6.036 0.993 2.626 1.00 96.81 86 THR A C 1
ATOM 626 O O . THR A 1 86 ? 6.769 0.102 2.207 1.00 96.81 86 THR A O 1
ATOM 629 N N . GLY A 1 87 ? 5.421 0.888 3.808 1.00 96.12 87 GLY A N 1
ATOM 630 C CA . GLY A 1 87 ? 5.539 -0.292 4.664 1.00 96.12 87 GLY A CA 1
ATOM 631 C C . GLY A 1 87 ? 4.993 -1.548 3.986 1.00 96.12 87 GLY A C 1
ATOM 632 O O . GLY A 1 87 ? 5.643 -2.592 4.034 1.00 96.12 87 GLY A O 1
ATOM 633 N N . ALA A 1 88 ? 3.850 -1.433 3.299 1.00 97.38 88 ALA A N 1
ATOM 634 C CA . ALA A 1 88 ? 3.267 -2.528 2.524 1.00 97.38 88 ALA A CA 1
ATOM 635 C C . ALA A 1 88 ? 4.224 -3.031 1.436 1.00 97.38 88 ALA A C 1
ATOM 637 O O . ALA A 1 88 ? 4.464 -4.237 1.341 1.00 97.38 88 ALA A O 1
ATOM 638 N N . ASN A 1 89 ? 4.814 -2.118 0.662 1.00 97.06 89 ASN A N 1
ATOM 639 C CA . ASN A 1 89 ? 5.763 -2.451 -0.397 1.00 97.06 89 ASN A CA 1
ATOM 640 C C . ASN A 1 89 ? 7.000 -3.149 0.168 1.00 97.06 89 ASN A C 1
ATOM 642 O O . ASN A 1 89 ? 7.359 -4.230 -0.292 1.00 97.06 89 ASN A O 1
ATOM 646 N N . VAL A 1 90 ? 7.624 -2.584 1.204 1.00 95.81 90 VAL A N 1
ATOM 647 C CA . VAL A 1 90 ? 8.835 -3.160 1.809 1.00 95.81 90 VAL A CA 1
ATOM 648 C C . VAL A 1 90 ? 8.577 -4.564 2.360 1.00 95.81 90 VAL A C 1
ATOM 650 O O . VAL A 1 90 ? 9.340 -5.478 2.049 1.00 95.81 90 VAL A O 1
ATOM 653 N N . VAL A 1 91 ? 7.508 -4.761 3.141 1.00 96.19 91 VAL A N 1
ATOM 654 C CA . VAL A 1 91 ? 7.177 -6.075 3.725 1.00 96.19 91 VAL A CA 1
ATOM 655 C C . VAL A 1 91 ? 6.864 -7.099 2.632 1.00 96.19 91 VAL A C 1
ATOM 657 O O . VAL A 1 91 ? 7.353 -8.227 2.694 1.00 96.19 91 VAL A O 1
ATOM 660 N N . SER A 1 92 ? 6.113 -6.702 1.603 1.00 96.38 92 SER A N 1
ATOM 661 C CA . SER A 1 92 ? 5.768 -7.586 0.483 1.00 96.38 92 SER A CA 1
ATOM 662 C C . SER A 1 92 ? 6.997 -7.990 -0.331 1.00 96.38 92 SER A C 1
ATOM 664 O O . SER A 1 92 ? 7.143 -9.146 -0.711 1.00 96.38 92 SER A O 1
ATOM 666 N N . LEU A 1 93 ? 7.925 -7.066 -0.588 1.00 96.31 93 LEU A N 1
ATOM 667 C CA . LEU A 1 93 ? 9.151 -7.391 -1.320 1.00 96.31 93 LEU A CA 1
ATOM 668 C C . LEU A 1 93 ? 10.092 -8.277 -0.491 1.00 96.31 93 LEU A C 1
ATOM 670 O O . LEU A 1 93 ? 10.680 -9.214 -1.030 1.00 96.31 93 LEU A O 1
ATOM 674 N N . GLN A 1 94 ? 10.205 -8.030 0.817 1.00 94.88 94 GLN A N 1
ATOM 675 C CA . GLN A 1 94 ? 11.010 -8.861 1.719 1.00 94.88 94 GLN A CA 1
ATOM 676 C C . GLN A 1 94 ? 10.499 -10.303 1.829 1.00 94.88 94 GLN A C 1
ATOM 678 O O . GLN A 1 94 ? 11.303 -11.206 2.053 1.00 94.88 94 GLN A O 1
ATOM 683 N N . SER A 1 95 ? 9.191 -10.538 1.691 1.00 94.62 95 SER A N 1
ATOM 684 C CA . SER A 1 95 ? 8.635 -11.895 1.756 1.00 94.62 95 SER A CA 1
ATOM 685 C C . SER A 1 95 ? 8.887 -12.707 0.480 1.00 94.62 95 SER A C 1
ATOM 687 O O . SER A 1 95 ? 8.901 -13.936 0.533 1.00 94.62 95 SER A O 1
ATOM 689 N N . LEU A 1 96 ? 9.123 -12.036 -0.653 1.00 94.50 96 LEU A N 1
ATOM 690 C CA . LEU A 1 96 ? 9.283 -12.663 -1.969 1.00 94.50 96 LEU A CA 1
ATOM 691 C C . LEU A 1 96 ? 10.742 -12.799 -2.418 1.00 94.50 96 LEU A C 1
ATOM 693 O O . LEU A 1 96 ? 11.038 -13.608 -3.299 1.00 94.50 96 LEU A O 1
ATOM 697 N N . VAL A 1 97 ? 11.655 -12.002 -1.859 1.00 91.50 97 VAL A N 1
ATOM 698 C CA . VAL A 1 97 ? 13.021 -11.857 -2.378 1.00 91.50 97 VAL A CA 1
ATOM 699 C C . VAL A 1 97 ? 14.053 -12.141 -1.279 1.00 91.50 97 VAL A C 1
ATOM 701 O O . VAL A 1 97 ? 13.962 -11.575 -0.190 1.00 91.50 97 VAL A O 1
ATOM 704 N N . PRO A 1 98 ? 15.079 -12.984 -1.530 1.00 88.94 98 PRO A N 1
ATOM 705 C CA . PRO A 1 98 ? 16.162 -13.179 -0.568 1.00 88.94 98 PRO A CA 1
ATOM 706 C C . PRO A 1 98 ? 16.967 -11.884 -0.375 1.00 88.94 98 PRO A C 1
ATOM 708 O O . PRO A 1 98 ? 17.008 -11.031 -1.256 1.00 88.94 98 PRO A O 1
ATOM 711 N N . ARG A 1 99 ? 17.712 -11.762 0.732 1.00 85.25 99 ARG A N 1
ATOM 712 C CA . ARG A 1 99 ? 18.485 -10.540 1.071 1.00 85.25 99 ARG A CA 1
ATOM 713 C C . ARG A 1 99 ? 19.621 -10.179 0.100 1.00 85.25 99 ARG A C 1
ATOM 715 O O . ARG A 1 99 ? 20.296 -9.181 0.282 1.00 85.25 99 ARG A O 1
ATOM 722 N N . TRP A 1 100 ? 19.911 -11.023 -0.880 1.00 86.00 100 TRP A N 1
ATOM 723 C CA . TRP A 1 100 ? 20.870 -10.746 -1.958 1.00 86.00 100 TRP A CA 1
ATOM 724 C C . TRP A 1 100 ? 20.183 -10.674 -3.325 1.00 86.00 100 TRP A C 1
ATOM 726 O O . TRP A 1 100 ? 20.845 -10.646 -4.361 1.00 86.00 100 TRP A O 1
ATOM 736 N N . GLY A 1 101 ? 18.853 -10.717 -3.335 1.00 90.25 101 GLY A N 1
ATOM 737 C CA . GLY A 1 101 ? 18.041 -10.648 -4.531 1.00 90.25 101 GLY A CA 1
ATOM 738 C C . GLY A 1 101 ? 17.802 -9.216 -4.990 1.00 90.25 101 GLY A C 1
ATOM 739 O O . GLY A 1 101 ? 18.205 -8.231 -4.361 1.00 9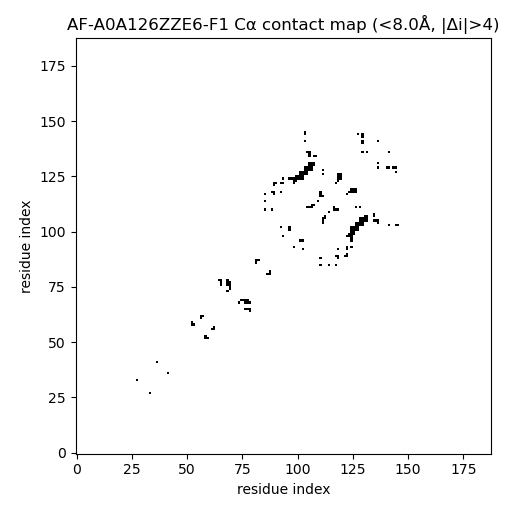0.25 101 GLY A O 1
ATOM 740 N N . ALA A 1 102 ? 17.127 -9.121 -6.129 1.00 94.06 102 ALA A N 1
ATOM 741 C CA . ALA A 1 102 ? 16.813 -7.861 -6.765 1.00 94.06 102 ALA A CA 1
ATOM 742 C C . ALA A 1 102 ? 15.375 -7.852 -7.290 1.00 94.06 102 ALA A C 1
ATOM 744 O O . ALA A 1 102 ? 14.823 -8.900 -7.628 1.00 94.06 102 ALA A O 1
ATOM 745 N N . VAL A 1 103 ? 14.790 -6.661 -7.369 1.00 96.06 103 VAL A N 1
ATOM 746 C CA . VAL A 1 103 ? 13.439 -6.413 -7.876 1.00 96.06 103 VAL A CA 1
ATOM 747 C C . VAL A 1 103 ? 13.558 -5.585 -9.145 1.00 96.06 103 VAL A C 1
ATOM 749 O O . VAL A 1 103 ? 14.135 -4.499 -9.132 1.00 96.06 103 VAL A O 1
ATOM 752 N N . VAL A 1 104 ? 13.009 -6.094 -10.245 1.00 96.69 104 VAL A N 1
ATOM 753 C CA . VAL A 1 104 ? 12.900 -5.337 -11.495 1.00 96.69 104 VAL A CA 1
ATOM 754 C C . VAL A 1 104 ? 11.679 -4.430 -11.404 1.00 96.69 104 VAL A C 1
ATOM 756 O O . VAL A 1 104 ? 10.573 -4.904 -11.147 1.00 96.69 104 VAL A O 1
ATOM 759 N N . CYS A 1 105 ? 11.864 -3.131 -11.613 1.00 97.62 105 CYS A N 1
ATOM 760 C CA . CYS A 1 105 ? 10.788 -2.143 -11.542 1.00 97.62 105 CYS A CA 1
ATOM 761 C C . CYS A 1 105 ? 10.927 -1.100 -12.655 1.00 97.62 105 CYS A C 1
ATOM 763 O O . CYS A 1 105 ? 11.996 -0.937 -13.238 1.00 97.62 105 CYS A O 1
ATOM 765 N N . ALA A 1 106 ? 9.858 -0.364 -12.964 1.00 98.00 106 ALA A N 1
ATOM 766 C CA . ALA A 1 106 ? 9.992 0.819 -13.811 1.00 98.00 106 ALA A CA 1
ATOM 767 C C . ALA A 1 106 ? 10.853 1.877 -13.095 1.00 98.00 106 ALA A C 1
ATOM 769 O O . ALA A 1 106 ? 10.779 2.008 -11.872 1.00 98.00 106 ALA A O 1
ATOM 770 N N . THR A 1 107 ? 11.629 2.677 -13.830 1.00 97.62 107 THR A N 1
ATOM 771 C CA . THR A 1 107 ? 12.403 3.788 -13.229 1.00 97.62 107 THR A CA 1
ATOM 772 C C . THR A 1 107 ? 11.519 4.830 -12.542 1.00 97.62 107 THR A C 1
ATOM 774 O O . THR A 1 107 ? 11.991 5.547 -11.668 1.00 97.62 107 THR A O 1
ATOM 777 N N . THR A 1 108 ? 10.247 4.909 -12.928 1.00 97.62 108 THR A N 1
ATOM 778 C CA . THR A 1 108 ? 9.228 5.803 -12.362 1.00 97.62 108 THR A CA 1
ATOM 779 C C . THR A 1 108 ? 8.394 5.150 -11.258 1.00 97.62 108 THR A C 1
ATOM 781 O O . THR A 1 108 ? 7.437 5.754 -10.789 1.00 97.62 108 THR A O 1
ATOM 784 N N . ALA A 1 109 ? 8.673 3.897 -10.885 1.00 97.44 109 ALA A N 1
ATOM 785 C CA . ALA A 1 109 ? 7.889 3.201 -9.870 1.00 97.44 109 ALA A CA 1
ATOM 786 C C . ALA A 1 109 ? 8.048 3.875 -8.501 1.00 97.44 109 ALA A C 1
ATOM 788 O O . ALA A 1 109 ? 9.165 4.215 -8.125 1.00 97.44 109 ALA A O 1
ATOM 789 N N . HIS A 1 110 ? 6.961 3.983 -7.732 1.00 96.69 110 HIS A N 1
ATOM 790 C CA . HIS A 1 110 ? 6.950 4.628 -6.410 1.00 96.69 110 HIS A CA 1
ATOM 791 C C . HIS A 1 110 ? 8.057 4.092 -5.482 1.00 96.69 110 HIS A C 1
ATOM 793 O O . HIS A 1 110 ? 8.814 4.870 -4.911 1.00 96.69 110 HIS A O 1
ATOM 799 N N . ILE A 1 111 ? 8.241 2.764 -5.449 1.00 97.00 111 ILE A N 1
ATOM 800 C CA . ILE A 1 111 ? 9.317 2.090 -4.699 1.00 97.00 111 ILE A CA 1
ATOM 801 C C . ILE A 1 111 ? 10.730 2.578 -5.058 1.00 97.00 111 ILE A C 1
ATOM 803 O O . ILE A 1 111 ? 11.627 2.506 -4.227 1.00 97.00 111 ILE A O 1
ATOM 807 N N . ASN A 1 112 ? 10.932 3.077 -6.279 1.00 97.06 112 ASN A N 1
ATOM 808 C CA . ASN A 1 112 ? 12.217 3.547 -6.788 1.00 97.06 112 ASN A CA 1
ATOM 809 C C . ASN A 1 112 ? 12.417 5.063 -6.610 1.00 97.06 112 ASN A C 1
ATOM 811 O O . ASN A 1 112 ? 13.559 5.511 -6.562 1.00 97.06 112 ASN A O 1
ATOM 815 N N . VAL A 1 113 ? 11.342 5.860 -6.543 1.00 95.81 113 VAL A N 1
ATOM 816 C CA . VAL A 1 113 ? 11.436 7.335 -6.556 1.00 95.81 113 VAL A CA 1
ATOM 817 C C . VAL A 1 113 ? 10.955 8.021 -5.275 1.00 95.81 113 VAL A C 1
ATOM 819 O O . VAL A 1 113 ? 11.590 8.977 -4.839 1.00 95.81 113 VAL A O 1
ATOM 822 N N . ASP A 1 114 ? 9.906 7.514 -4.628 1.00 94.75 114 ASP A N 1
ATOM 823 C CA . ASP A 1 114 ? 9.121 8.272 -3.638 1.00 94.75 114 ASP A CA 1
ATOM 824 C C . ASP A 1 114 ? 9.101 7.615 -2.247 1.00 94.75 114 ASP A C 1
ATOM 826 O O . ASP A 1 114 ? 8.350 8.005 -1.356 1.00 94.75 114 ASP A O 1
ATOM 830 N N . GLU A 1 115 ? 9.970 6.627 -2.023 1.00 96.06 115 GLU A N 1
ATOM 831 C CA . GLU A 1 115 ? 10.079 5.916 -0.740 1.00 96.06 115 GLU A CA 1
ATOM 832 C C . GLU A 1 115 ? 11.399 6.179 -0.013 1.00 96.06 115 GLU A C 1
ATOM 834 O O . GLU A 1 115 ? 11.733 5.485 0.946 1.00 96.06 115 GLU A O 1
ATOM 839 N N . ASN A 1 116 ? 12.163 7.185 -0.455 1.00 94.44 116 ASN A N 1
ATOM 840 C CA . ASN A 1 116 ? 13.430 7.598 0.159 1.00 94.44 116 ASN A CA 1
ATOM 841 C C . ASN A 1 116 ? 14.417 6.422 0.364 1.00 94.44 116 ASN A C 1
ATOM 843 O O . ASN A 1 116 ? 15.107 6.331 1.383 1.00 94.44 116 ASN A O 1
ATOM 847 N N . GLY A 1 117 ? 14.432 5.480 -0.587 1.00 93.00 117 GLY A N 1
ATOM 848 C CA . GLY A 1 117 ? 15.251 4.266 -0.539 1.00 93.00 117 GLY A CA 1
ATOM 849 C C . GLY A 1 117 ? 14.852 3.268 0.554 1.00 93.00 117 GLY A C 1
ATOM 850 O O . GLY A 1 117 ? 15.691 2.481 0.997 1.00 93.00 117 GLY A O 1
ATOM 851 N N . ALA A 1 118 ? 13.610 3.308 1.054 1.00 95.06 118 ALA A N 1
ATOM 852 C CA . ALA A 1 118 ? 13.131 2.362 2.060 1.00 95.06 118 ALA A CA 1
ATOM 853 C C . ALA A 1 118 ? 13.241 0.892 1.605 1.00 95.06 118 ALA A C 1
ATOM 855 O O . ALA A 1 118 ? 13.721 0.087 2.414 1.00 95.06 118 ALA A O 1
ATOM 856 N N . PRO A 1 119 ? 12.904 0.518 0.350 1.00 93.38 119 PRO A N 1
ATOM 857 C CA . PRO A 1 119 ? 13.119 -0.842 -0.137 1.00 93.38 119 PRO A CA 1
ATOM 858 C C . PRO A 1 119 ? 14.572 -1.305 -0.020 1.00 93.38 119 PRO A C 1
ATOM 860 O O . PRO A 1 119 ? 14.813 -2.381 0.520 1.00 93.38 119 PRO A O 1
ATOM 863 N N . GLU A 1 120 ? 15.566 -0.513 -0.419 1.00 94.56 120 GLU A N 1
ATOM 864 C CA . GLU A 1 120 ? 16.964 -0.939 -0.288 1.00 94.56 120 GLU A CA 1
ATOM 865 C C . GLU A 1 120 ? 17.457 -0.898 1.160 1.00 94.56 120 GLU A C 1
ATOM 867 O O . GLU A 1 120 ? 18.093 -1.844 1.629 1.00 94.56 120 GLU A O 1
ATOM 872 N N . ARG A 1 121 ? 17.149 0.174 1.899 1.00 94.06 121 ARG A N 1
ATOM 873 C CA . ARG A 1 121 ? 17.668 0.389 3.258 1.00 94.06 121 ARG A CA 1
ATOM 874 C C . ARG A 1 121 ? 17.090 -0.591 4.272 1.00 94.06 121 ARG A C 1
ATOM 876 O O . ARG A 1 121 ? 17.820 -1.072 5.136 1.00 94.06 121 ARG A O 1
ATOM 883 N N . VAL A 1 122 ? 15.784 -0.837 4.210 1.00 92.56 122 VAL A N 1
ATOM 884 C CA . VAL A 1 122 ? 15.073 -1.709 5.155 1.00 92.56 122 VAL A CA 1
ATOM 885 C C . VAL A 1 122 ? 14.978 -3.124 4.591 1.00 92.56 122 VAL A C 1
ATOM 887 O O . VAL A 1 122 ? 15.249 -4.090 5.303 1.00 92.56 122 VAL A O 1
ATOM 890 N N . GLY A 1 123 ? 14.646 -3.256 3.303 1.00 88.75 123 GLY A N 1
ATOM 891 C CA . GLY A 1 123 ? 14.551 -4.532 2.586 1.00 88.75 123 GLY A CA 1
ATOM 892 C C . GLY A 1 123 ? 15.877 -5.269 2.453 1.00 88.75 123 GLY A C 1
ATOM 893 O O . GLY A 1 123 ? 15.901 -6.497 2.511 1.00 88.75 123 GLY A O 1
ATOM 894 N N . GLY A 1 124 ? 16.986 -4.538 2.320 1.00 91.12 124 GLY A N 1
ATOM 895 C CA . GLY A 1 124 ? 18.281 -5.131 1.994 1.00 91.12 124 GLY A CA 1
ATOM 896 C C . GLY A 1 124 ? 18.283 -5.782 0.611 1.00 91.12 124 GLY A C 1
ATOM 897 O O . GLY A 1 124 ? 18.965 -6.775 0.417 1.00 91.12 124 GLY A O 1
ATOM 898 N N . LEU A 1 125 ? 17.488 -5.264 -0.323 1.00 92.75 125 LE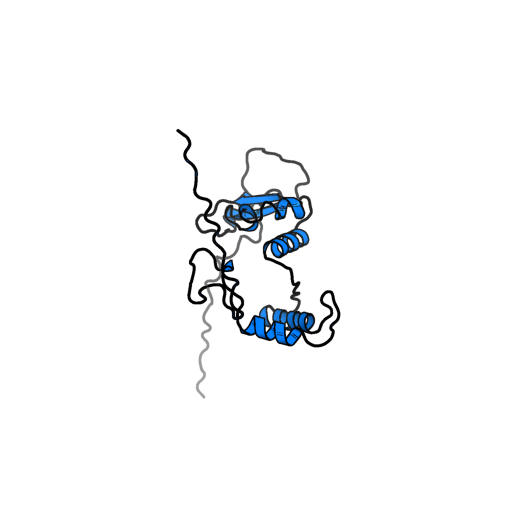U A N 1
ATOM 899 C CA . LEU A 1 125 ? 17.377 -5.745 -1.700 1.00 92.75 125 LEU A CA 1
ATOM 900 C C . LEU A 1 125 ? 17.885 -4.682 -2.674 1.00 92.75 125 LEU A C 1
ATOM 902 O O . LEU A 1 125 ? 18.063 -3.523 -2.300 1.00 92.75 125 LEU A O 1
ATOM 906 N N . LYS A 1 126 ? 18.118 -5.066 -3.929 1.00 94.94 126 LYS A N 1
ATOM 907 C CA . LYS A 1 126 ? 18.484 -4.122 -4.991 1.00 94.94 126 LYS A CA 1
ATOM 908 C C . LYS A 1 126 ? 17.299 -3.837 -5.909 1.00 94.94 126 LYS A C 1
ATOM 910 O O . LYS A 1 126 ? 16.683 -4.774 -6.407 1.00 94.94 126 LYS A O 1
ATOM 915 N N . LEU A 1 127 ? 17.032 -2.569 -6.210 1.00 96.06 127 LEU A N 1
ATOM 916 C CA . LEU A 1 127 ? 16.113 -2.199 -7.287 1.00 96.06 127 LEU A CA 1
ATOM 917 C C . LEU A 1 127 ? 16.857 -2.124 -8.629 1.00 96.06 127 LEU A C 1
ATOM 919 O O . LEU A 1 127 ? 17.949 -1.558 -8.730 1.00 96.06 127 LEU A O 1
ATOM 923 N N . LEU A 1 128 ? 16.278 -2.735 -9.663 1.00 96.50 128 LEU A N 1
ATOM 924 C CA . LEU A 1 128 ? 16.764 -2.715 -11.044 1.00 96.50 128 LEU A CA 1
ATOM 925 C C . LEU A 1 128 ? 15.754 -1.948 -11.899 1.00 96.50 128 LEU A C 1
ATOM 927 O O . LEU A 1 128 ? 14.787 -2.512 -12.414 1.00 96.50 128 LEU A O 1
ATOM 931 N N . GLY A 1 129 ? 15.967 -0.636 -11.992 1.00 96.88 129 GLY A N 1
ATOM 932 C CA . GLY A 1 129 ? 15.090 0.274 -12.719 1.00 96.88 129 GLY A CA 1
ATOM 933 C C . GLY A 1 129 ? 15.208 0.124 -14.238 1.00 96.88 129 GLY A C 1
ATOM 934 O O . GLY A 1 129 ? 16.280 0.320 -14.810 1.00 96.88 129 GLY A O 1
ATOM 935 N N . VAL A 1 130 ? 14.085 -0.135 -14.905 1.00 97.88 130 VAL A N 1
ATOM 936 C CA . VAL A 1 130 ? 13.967 -0.198 -16.366 1.00 97.88 130 VAL A CA 1
ATOM 937 C C . VAL A 1 130 ? 13.197 1.024 -16.878 1.00 97.88 130 VAL A C 1
ATOM 939 O O . VAL A 1 130 ? 12.074 1.267 -16.430 1.00 97.88 130 VAL A O 1
ATOM 942 N N . PRO A 1 131 ? 13.759 1.817 -17.812 1.00 97.56 131 PRO A N 1
ATOM 943 C CA . PRO A 1 131 ? 13.026 2.913 -18.436 1.00 97.56 131 PRO A CA 1
ATOM 944 C C . PRO A 1 131 ? 11.798 2.399 -19.194 1.00 97.56 131 PRO A C 1
ATOM 946 O O . PRO A 1 131 ? 11.907 1.464 -19.990 1.00 97.56 131 PRO A O 1
ATOM 949 N N . THR A 1 132 ? 10.651 3.038 -18.970 1.00 97.31 132 THR A N 1
ATOM 950 C CA . THR A 1 132 ? 9.371 2.753 -19.639 1.00 97.31 132 THR A CA 1
ATOM 951 C C . THR A 1 132 ? 8.802 4.059 -20.196 1.00 97.31 132 THR A C 1
ATOM 953 O O . THR A 1 132 ? 9.072 5.127 -19.647 1.00 97.31 132 THR A O 1
ATOM 956 N N . SER A 1 133 ? 8.045 4.004 -21.293 1.00 94.00 133 SER A N 1
ATOM 957 C CA . SER A 1 133 ? 7.436 5.200 -21.898 1.00 94.00 133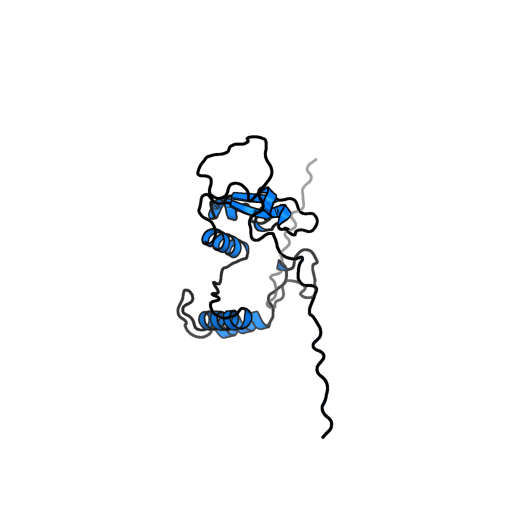 SER A CA 1
ATOM 958 C C . SER A 1 133 ? 6.087 5.577 -21.282 1.00 94.00 133 SER A C 1
ATOM 960 O O . SER A 1 133 ? 5.695 6.735 -21.350 1.00 94.00 133 SER A O 1
ATOM 962 N N . ASP A 1 134 ? 5.371 4.610 -20.707 1.00 94.88 134 ASP A N 1
ATOM 963 C CA . ASP A 1 134 ? 4.002 4.751 -20.190 1.00 94.88 134 ASP A CA 1
ATOM 964 C C . ASP A 1 134 ? 3.857 4.272 -18.732 1.00 94.88 134 ASP A C 1
ATOM 966 O O . ASP A 1 134 ? 2.744 4.098 -18.236 1.00 94.88 134 ASP A O 1
ATOM 970 N N . GLY A 1 135 ? 4.978 4.031 -18.044 1.00 95.38 135 GLY A N 1
ATOM 971 C CA . GLY A 1 135 ? 5.001 3.528 -16.671 1.00 95.38 135 GLY A CA 1
ATOM 972 C C . GLY A 1 135 ? 4.787 2.017 -16.538 1.00 95.38 135 GLY A C 1
ATOM 973 O O . GLY A 1 135 ? 4.769 1.521 -15.411 1.00 95.38 135 GLY A O 1
ATOM 974 N N . LYS A 1 136 ? 4.631 1.267 -17.639 1.00 97.25 136 LYS A N 1
ATOM 975 C CA . LYS A 1 136 ? 4.345 -0.175 -17.601 1.00 97.25 136 LYS A CA 1
ATOM 976 C C . LYS A 1 136 ? 5.543 -1.012 -18.027 1.00 97.25 136 LYS A C 1
ATOM 978 O O . LYS A 1 136 ? 6.216 -0.739 -19.019 1.00 97.25 136 LYS A O 1
ATOM 983 N N . LEU A 1 137 ? 5.783 -2.085 -17.280 1.00 96.75 137 LEU A N 1
ATOM 984 C CA . LEU A 1 137 ? 6.728 -3.122 -17.678 1.00 96.75 137 LEU A CA 1
ATOM 985 C C . LEU A 1 137 ? 6.063 -4.087 -18.663 1.00 96.75 137 LEU A C 1
ATOM 987 O O . LEU A 1 137 ? 4.932 -4.522 -18.454 1.00 96.75 137 LEU A O 1
ATOM 991 N N . THR A 1 138 ? 6.800 -4.457 -19.708 1.00 96.94 138 THR A N 1
ATOM 992 C CA . THR A 1 138 ? 6.468 -5.587 -20.584 1.00 96.94 138 THR A CA 1
ATOM 993 C C . THR A 1 138 ? 7.428 -6.745 -20.310 1.00 96.94 138 THR A C 1
ATOM 995 O O . THR A 1 138 ? 8.518 -6.512 -19.774 1.00 96.94 138 THR A O 1
ATOM 998 N N . PRO A 1 139 ? 7.088 -7.987 -20.695 1.00 96.06 139 PRO A N 1
ATOM 999 C CA . PRO A 1 139 ? 8.013 -9.114 -20.584 1.00 96.06 139 PRO A CA 1
ATOM 1000 C C . PRO A 1 139 ? 9.383 -8.830 -21.221 1.00 96.06 139 PRO A C 1
ATOM 1002 O O . PRO A 1 139 ? 10.415 -9.092 -20.613 1.00 96.06 139 PRO A O 1
ATOM 1005 N N . GLU A 1 140 ? 9.410 -8.195 -22.394 1.00 95.25 140 GLU A N 1
ATOM 1006 C CA . GLU A 1 140 ? 10.650 -7.841 -23.098 1.00 95.25 140 GLU A CA 1
ATOM 1007 C C . GLU A 1 140 ? 11.501 -6.829 -22.324 1.00 95.25 140 GLU A C 1
ATOM 1009 O O . GLU A 1 140 ? 12.729 -6.858 -22.403 1.00 95.25 140 GLU A O 1
ATOM 1014 N N . LEU A 1 141 ? 10.863 -5.915 -21.589 1.00 96.44 141 LEU A N 1
ATOM 1015 C CA . LEU A 1 141 ? 11.559 -4.950 -20.743 1.00 96.44 141 LEU A CA 1
ATOM 1016 C C . LEU A 1 141 ? 12.124 -5.615 -19.487 1.00 96.44 141 LEU A C 1
ATOM 1018 O O . LEU A 1 141 ? 13.236 -5.281 -19.084 1.00 96.44 141 LEU A O 1
ATOM 1022 N N . ILE A 1 142 ? 11.401 -6.575 -18.909 1.00 95.62 142 ILE A N 1
ATOM 1023 C CA . ILE A 1 142 ? 11.856 -7.352 -17.749 1.00 95.62 142 ILE A CA 1
ATOM 1024 C C . ILE A 1 142 ? 13.072 -8.214 -18.115 1.00 95.62 142 ILE A C 1
ATOM 1026 O O . ILE A 1 142 ? 14.052 -8.238 -17.368 1.00 95.62 142 ILE A O 1
ATOM 1030 N N . ASP A 1 143 ? 13.063 -8.847 -19.293 1.00 93.44 143 ASP A N 1
ATOM 1031 C CA . ASP A 1 143 ? 14.158 -9.694 -19.797 1.00 93.44 143 ASP A CA 1
ATOM 1032 C C . ASP A 1 143 ? 15.517 -8.968 -19.861 1.00 93.44 143 ASP A C 1
ATOM 1034 O O . ASP A 1 143 ? 16.569 -9.610 -19.851 1.00 93.44 143 ASP A O 1
ATOM 1038 N N . ARG A 1 144 ? 15.524 -7.629 -19.898 1.00 93.50 144 ARG A N 1
ATOM 1039 C CA . ARG A 1 144 ? 16.754 -6.819 -19.885 1.00 93.50 144 ARG A CA 1
ATOM 1040 C C . ARG A 1 144 ? 17.544 -6.948 -18.587 1.00 93.50 144 ARG A C 1
ATOM 1042 O O . ARG A 1 144 ? 18.764 -6.828 -18.623 1.00 93.50 144 ARG A O 1
ATOM 1049 N N . GLU A 1 145 ? 16.857 -7.184 -17.474 1.00 93.56 145 GLU A N 1
ATOM 1050 C CA . GLU A 1 145 ? 17.454 -7.309 -16.139 1.00 93.56 145 GLU A CA 1
ATOM 1051 C C . GLU A 1 145 ? 17.333 -8.739 -15.589 1.00 93.56 145 GLU A C 1
ATOM 1053 O O . GLU A 1 145 ? 18.157 -9.170 -14.788 1.00 93.56 145 GLU A O 1
ATOM 1058 N N . ALA A 1 146 ? 16.356 -9.517 -16.061 1.00 88.31 146 ALA A N 1
ATOM 1059 C CA . ALA A 1 146 ? 16.105 -10.892 -15.632 1.00 88.31 146 ALA A CA 1
ATOM 1060 C C . ALA A 1 146 ? 17.009 -11.932 -16.334 1.00 88.31 146 ALA A C 1
ATOM 1062 O O . ALA A 1 146 ? 16.535 -12.968 -16.805 1.00 88.31 146 ALA A O 1
ATOM 1063 N N . TRP A 1 147 ? 18.319 -11.692 -16.386 1.00 83.19 147 TRP A N 1
ATOM 1064 C CA . TRP A 1 147 ? 19.319 -12.615 -16.939 1.00 83.19 147 TRP A CA 1
ATOM 1065 C C . TRP A 1 147 ? 20.217 -13.204 -15.833 1.00 83.19 147 TRP A C 1
ATOM 1067 O O . TRP A 1 147 ? 20.420 -12.591 -14.793 1.00 83.19 147 TRP A O 1
ATOM 1077 N N . GLY A 1 148 ? 20.762 -14.412 -16.039 1.00 72.38 148 GLY A N 1
ATOM 1078 C CA . GLY A 1 148 ? 21.708 -15.038 -15.091 1.00 72.38 148 GLY A CA 1
ATOM 1079 C C . GLY A 1 148 ? 21.091 -15.865 -13.949 1.00 72.38 148 GLY A C 1
ATOM 1080 O O . GLY A 1 148 ? 21.777 -16.196 -12.983 1.00 72.38 148 GLY A O 1
ATOM 1081 N N . TRP A 1 149 ? 19.813 -16.239 -14.045 1.00 65.38 149 TRP A N 1
ATOM 1082 C CA . TRP A 1 149 ? 19.170 -17.130 -13.072 1.00 65.38 149 TRP A CA 1
ATOM 1083 C C . TRP A 1 149 ? 19.866 -18.502 -13.020 1.00 65.38 149 TRP A C 1
ATOM 1085 O O . TRP A 1 149 ? 19.994 -19.179 -14.038 1.00 65.38 149 TRP A O 1
ATOM 1095 N N . GLY A 1 150 ? 20.303 -18.924 -11.828 1.00 58.47 150 GLY A N 1
ATOM 1096 C CA . GLY A 1 150 ? 20.878 -20.257 -11.595 1.00 58.47 150 GLY A CA 1
ATOM 1097 C C . GLY A 1 150 ? 22.361 -20.427 -11.951 1.00 58.47 150 GLY A C 1
ATOM 1098 O O . GLY A 1 150 ? 22.881 -21.533 -11.821 1.00 58.47 150 GLY A O 1
ATOM 1099 N N . THR A 1 151 ? 23.074 -19.373 -12.360 1.00 51.31 151 THR A N 1
ATOM 1100 C CA . THR A 1 151 ? 24.532 -19.439 -12.553 1.00 51.31 151 THR A CA 1
ATOM 1101 C C . THR A 1 151 ? 25.257 -19.074 -11.256 1.00 51.31 151 THR A C 1
ATOM 1103 O O . THR A 1 151 ? 25.207 -17.927 -10.825 1.00 51.31 151 THR A O 1
ATOM 1106 N N . SER A 1 152 ? 25.945 -20.032 -10.626 1.00 43.44 152 SER A N 1
ATOM 1107 C CA . SER A 1 152 ? 26.648 -19.875 -9.334 1.00 43.44 152 SER A CA 1
ATOM 1108 C C . SER A 1 152 ? 27.894 -18.972 -9.355 1.00 43.44 152 SER A C 1
ATOM 1110 O O . SER A 1 152 ? 28.747 -19.091 -8.479 1.00 43.44 152 SER A O 1
ATOM 1112 N N . THR A 1 153 ? 28.054 -18.078 -10.328 1.00 41.16 153 THR A N 1
ATOM 1113 C CA . THR A 1 153 ? 29.297 -17.315 -10.500 1.00 41.16 153 THR A CA 1
ATOM 1114 C C . THR A 1 153 ? 29.046 -15.830 -10.714 1.00 41.16 153 THR A C 1
ATOM 1116 O O . THR A 1 153 ? 28.234 -15.431 -11.542 1.00 41.16 153 THR A O 1
ATOM 1119 N N . ALA A 1 154 ? 29.804 -15.055 -9.936 1.00 34.09 154 ALA A N 1
ATOM 1120 C CA . ALA A 1 154 ? 29.978 -13.607 -9.895 1.00 34.09 154 ALA A CA 1
ATOM 1121 C C . ALA A 1 154 ? 30.108 -12.921 -11.287 1.00 34.09 154 ALA A C 1
ATOM 1123 O O . ALA A 1 154 ? 30.268 -13.592 -12.307 1.00 34.09 154 ALA A O 1
ATOM 1124 N N . PRO A 1 155 ? 30.041 -11.575 -11.357 1.00 40.25 155 PRO A N 1
ATOM 1125 C CA . PRO A 1 155 ? 29.592 -10.832 -12.529 1.00 40.25 155 PRO A CA 1
ATOM 1126 C C . PRO A 1 155 ? 30.564 -10.968 -13.702 1.00 40.25 155 PRO A C 1
ATOM 1128 O O . PRO A 1 155 ? 31.584 -10.284 -13.770 1.00 40.25 155 PRO A O 1
ATOM 1131 N N . SER A 1 156 ? 30.214 -11.786 -14.692 1.00 35.47 156 SER A N 1
ATOM 1132 C CA . SER A 1 156 ? 30.849 -11.713 -16.001 1.00 35.47 156 SER A CA 1
ATOM 1133 C C . SER A 1 156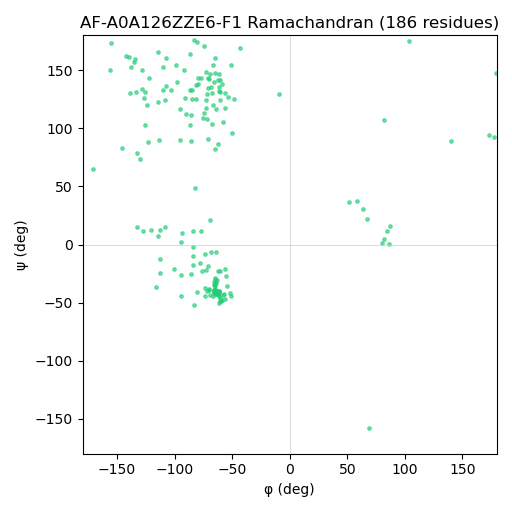 ? 30.128 -10.653 -16.826 1.00 35.47 156 SER A C 1
ATOM 1135 O O . SER A 1 156 ? 29.196 -10.939 -17.579 1.00 35.47 156 SER A O 1
ATOM 1137 N N . ARG A 1 157 ? 30.589 -9.404 -16.728 1.00 40.00 157 ARG A N 1
ATOM 1138 C CA . ARG A 1 157 ? 30.487 -8.484 -17.864 1.00 40.00 157 ARG A CA 1
ATOM 1139 C C . ARG A 1 157 ? 31.375 -9.082 -18.964 1.00 40.00 157 ARG A C 1
ATOM 1141 O O . ARG A 1 157 ? 32.544 -8.737 -19.067 1.00 40.00 157 ARG A O 1
ATOM 1148 N N . TRP A 1 158 ? 30.850 -10.048 -19.717 1.00 28.08 158 TRP A N 1
ATOM 1149 C CA . TRP A 1 158 ? 31.531 -10.680 -20.848 1.00 28.08 158 TRP A CA 1
ATOM 1150 C C . TRP A 1 158 ? 30.634 -10.594 -22.085 1.00 28.08 158 TRP A C 1
ATOM 1152 O O . TRP A 1 158 ? 29.461 -10.968 -22.015 1.00 28.08 158 TRP A O 1
ATOM 1162 N N . PRO A 1 159 ? 31.130 -10.053 -23.209 1.00 46.12 159 PRO A N 1
ATOM 1163 C CA . PRO A 1 159 ? 30.303 -9.815 -24.375 1.00 46.12 159 PRO A CA 1
ATOM 1164 C C . PRO A 1 159 ? 30.038 -11.117 -25.143 1.00 46.12 159 PRO A C 1
ATOM 1166 O O . PRO A 1 159 ? 30.923 -11.949 -25.334 1.00 46.12 159 PRO A O 1
ATOM 1169 N N . SER A 1 160 ? 28.816 -11.203 -25.673 1.00 41.41 160 SER A N 1
ATOM 1170 C CA . SER A 1 160 ? 28.290 -12.185 -26.633 1.00 41.41 160 SER A CA 1
ATOM 1171 C C . SER A 1 160 ? 27.823 -13.540 -26.069 1.00 41.41 160 SER A C 1
ATOM 1173 O O . SER A 1 160 ? 28.603 -14.439 -25.784 1.00 41.41 160 SER A O 1
ATOM 1175 N N . ARG A 1 161 ? 26.504 -13.759 -26.029 1.00 36.72 161 ARG A N 1
ATOM 1176 C CA . ARG A 1 161 ? 25.725 -14.374 -27.123 1.00 36.72 161 ARG A CA 1
ATOM 1177 C C . ARG A 1 161 ? 24.246 -14.493 -26.726 1.00 36.72 161 ARG A C 1
ATOM 1179 O O . ARG A 1 161 ? 23.913 -14.654 -25.563 1.00 36.72 161 ARG A O 1
ATOM 1186 N N . SER A 1 162 ? 23.405 -14.374 -27.752 1.00 39.78 162 SER A N 1
ATOM 1187 C CA . SER A 1 162 ? 21.944 -14.538 -27.843 1.00 39.78 162 SER A CA 1
ATOM 1188 C C . SER A 1 162 ? 21.190 -15.120 -26.626 1.00 39.78 162 SER A C 1
ATOM 1190 O O . SER A 1 162 ? 21.509 -16.239 -26.211 1.00 39.78 162 SER A O 1
ATOM 1192 N N . PRO A 1 163 ? 20.105 -14.474 -26.152 1.00 43.19 163 PRO A N 1
ATOM 1193 C CA . PRO A 1 163 ? 19.262 -15.041 -25.107 1.00 43.19 163 PRO A CA 1
ATOM 1194 C C . PRO A 1 163 ? 18.535 -16.286 -25.633 1.00 43.19 163 PRO A C 1
ATOM 1196 O O . PRO A 1 163 ? 17.758 -16.226 -26.590 1.00 43.19 163 PRO A O 1
ATOM 1199 N N . ARG A 1 164 ? 18.774 -17.441 -25.003 1.00 47.03 164 ARG A N 1
ATOM 1200 C CA . ARG A 1 164 ? 17.860 -18.581 -25.125 1.00 47.03 164 ARG A CA 1
ATOM 1201 C C . ARG A 1 164 ? 16.598 -18.226 -24.340 1.00 47.03 164 ARG A C 1
ATOM 1203 O O . ARG A 1 164 ? 16.632 -18.172 -23.118 1.00 47.03 164 ARG A O 1
ATOM 1210 N N . ARG A 1 165 ? 15.506 -17.957 -25.062 1.00 44.69 165 ARG A N 1
ATOM 1211 C CA . ARG A 1 165 ? 14.174 -17.729 -24.483 1.00 44.69 165 ARG A CA 1
ATOM 1212 C C . ARG A 1 165 ? 13.723 -18.956 -23.666 1.00 44.69 165 ARG A C 1
ATOM 1214 O O . ARG A 1 165 ? 13.918 -20.076 -24.149 1.00 44.69 165 ARG A O 1
ATOM 1221 N N . PRO A 1 166 ? 13.108 -18.775 -22.485 1.00 46.22 166 PRO A N 1
ATOM 1222 C CA . PRO A 1 166 ? 12.534 -19.871 -21.708 1.00 46.22 166 PRO A CA 1
ATOM 1223 C C . PRO A 1 166 ? 11.329 -20.511 -22.422 1.00 46.22 166 PRO A C 1
ATOM 1225 O O . PRO A 1 166 ? 10.659 -19.879 -23.240 1.00 46.22 166 PRO A O 1
ATOM 1228 N N . SER A 1 167 ? 11.061 -21.784 -22.120 1.00 40.22 167 SER A N 1
ATOM 1229 C CA . SER A 1 167 ? 10.068 -22.631 -22.804 1.00 40.22 167 SER A CA 1
ATOM 1230 C C . SER A 1 167 ? 8.622 -22.136 -22.704 1.00 40.22 167 SER A C 1
ATOM 1232 O O . SER A 1 167 ? 7.825 -22.453 -23.578 1.00 40.22 167 SER A O 1
ATOM 1234 N N . TRP A 1 168 ? 8.289 -21.320 -21.702 1.00 45.00 168 TRP A N 1
ATOM 1235 C CA . TRP A 1 168 ? 6.949 -20.748 -21.539 1.00 45.00 168 TRP A CA 1
ATOM 1236 C C . TRP A 1 168 ? 6.672 -19.557 -22.477 1.00 45.00 168 TRP A C 1
ATOM 1238 O O . TRP A 1 168 ? 5.519 -19.204 -22.696 1.00 45.00 168 TRP A O 1
ATOM 1248 N N . ALA A 1 169 ? 7.708 -18.957 -23.082 1.00 47.34 169 ALA A N 1
ATOM 1249 C CA . ALA A 1 169 ? 7.583 -17.805 -23.985 1.00 47.34 169 ALA A CA 1
ATOM 1250 C C . ALA A 1 169 ? 7.259 -18.192 -25.448 1.00 47.34 169 ALA A C 1
ATOM 1252 O O . ALA A 1 169 ? 7.353 -17.361 -26.355 1.00 47.34 169 ALA A O 1
ATOM 1253 N N . ARG A 1 170 ? 6.901 -19.456 -25.703 1.00 43.50 170 ARG A N 1
ATOM 1254 C CA . ARG A 1 170 ? 6.373 -19.942 -26.984 1.00 43.50 170 ARG A CA 1
ATOM 1255 C C . ARG A 1 170 ? 5.014 -20.587 -26.740 1.00 43.50 170 ARG A C 1
ATOM 1257 O O . ARG A 1 170 ? 4.972 -21.777 -26.495 1.00 43.50 170 ARG A O 1
ATOM 1264 N N . ASP A 1 171 ? 3.943 -19.800 -26.786 1.00 44.91 171 ASP A N 1
ATOM 1265 C CA . ASP A 1 171 ? 2.684 -20.192 -27.440 1.00 44.91 171 ASP A CA 1
ATOM 1266 C C . ASP A 1 171 ? 1.573 -19.169 -27.183 1.00 44.91 171 ASP A C 1
ATOM 1268 O O . ASP A 1 171 ? 0.830 -19.240 -26.211 1.00 44.91 171 ASP A O 1
ATOM 1272 N N . THR A 1 172 ? 1.410 -18.226 -28.112 1.00 39.12 172 THR A N 1
ATOM 1273 C CA . THR A 1 172 ? 0.130 -17.516 -28.312 1.00 39.12 172 THR A CA 1
ATOM 1274 C C . THR A 1 172 ? -0.277 -17.439 -29.788 1.00 39.12 172 THR A C 1
ATOM 1276 O O . THR A 1 172 ? -1.199 -16.715 -30.154 1.00 39.12 172 THR A O 1
ATOM 1279 N N . ARG A 1 173 ? 0.347 -18.233 -30.671 1.00 40.94 173 ARG A N 1
ATOM 1280 C CA . ARG A 1 173 ? -0.069 -18.368 -32.078 1.00 40.94 173 ARG A CA 1
ATOM 1281 C C . ARG A 1 173 ? -0.210 -19.833 -32.484 1.00 40.94 173 ARG A C 1
ATOM 1283 O O . ARG A 1 173 ? 0.602 -20.337 -33.244 1.00 40.94 173 ARG A O 1
ATOM 1290 N N . SER A 1 174 ? -1.267 -20.492 -32.011 1.00 41.75 174 SER A N 1
ATOM 1291 C CA . SER A 1 174 ? -1.911 -21.606 -32.734 1.00 41.75 174 SER A CA 1
ATOM 1292 C C . SER A 1 174 ? -3.230 -22.045 -32.073 1.00 41.75 174 SER A C 1
ATOM 1294 O O . SER A 1 174 ? -3.393 -23.166 -31.610 1.00 41.75 174 SER A O 1
ATOM 1296 N N . ARG A 1 175 ? -4.242 -21.173 -32.062 1.00 38.53 175 ARG A N 1
ATOM 1297 C CA . ARG A 1 175 ? -5.641 -21.631 -31.972 1.00 38.53 175 ARG A CA 1
ATOM 1298 C C . ARG A 1 175 ? -6.478 -20.921 -33.025 1.00 38.53 175 ARG A C 1
ATOM 1300 O O . ARG A 1 175 ? -7.187 -19.967 -32.743 1.00 38.53 175 ARG A O 1
ATOM 1307 N N . SER A 1 176 ? -6.373 -21.403 -34.257 1.00 46.22 176 SER A N 1
ATOM 1308 C CA . SER A 1 176 ? -7.318 -21.092 -35.328 1.00 46.22 176 SER A CA 1
ATOM 1309 C C . SER A 1 176 ? -7.477 -22.309 -36.235 1.00 46.22 176 SER A C 1
ATOM 1311 O O . SER A 1 176 ? -6.804 -22.408 -37.254 1.00 46.22 176 SER A O 1
ATOM 1313 N N . SER A 1 177 ? -8.345 -23.237 -35.830 1.00 41.00 177 SER A N 1
ATOM 1314 C CA . SER A 1 177 ? -9.069 -24.150 -36.728 1.00 41.00 177 SER A CA 1
ATOM 1315 C C . SER A 1 177 ? -9.923 -25.102 -35.887 1.00 41.00 177 SER A C 1
ATOM 1317 O O . SER A 1 177 ? -9.448 -26.146 -35.446 1.00 41.00 177 SER A O 1
ATOM 1319 N N . ALA A 1 178 ? -11.178 -24.730 -35.642 1.00 42.41 178 ALA A N 1
ATOM 1320 C CA . ALA A 1 178 ? -12.207 -25.685 -35.242 1.00 42.41 178 ALA A CA 1
ATOM 1321 C C . ALA A 1 178 ? -12.896 -26.197 -36.522 1.00 42.41 178 ALA A C 1
ATOM 1323 O O . ALA A 1 178 ? -13.340 -25.365 -37.316 1.00 42.41 178 ALA A O 1
ATOM 1324 N N . PRO A 1 179 ? -12.985 -27.514 -36.767 1.00 41.16 179 PRO A N 1
ATOM 1325 C CA . PRO A 1 179 ? -13.817 -28.043 -37.838 1.00 41.16 179 PRO A CA 1
ATOM 1326 C C . PRO A 1 179 ? -15.287 -28.085 -37.396 1.00 41.16 179 PRO A C 1
ATOM 1328 O O . PRO A 1 179 ? -15.607 -28.452 -36.266 1.00 41.16 179 PRO A O 1
ATOM 1331 N N . SER A 1 180 ? -16.183 -27.693 -38.300 1.00 48.31 180 SER A N 1
ATOM 1332 C CA . SER A 1 180 ? -17.637 -27.750 -38.121 1.00 48.31 180 SER A CA 1
ATOM 1333 C C . SER A 1 180 ? -18.136 -29.202 -38.088 1.00 48.31 180 SER A C 1
ATOM 1335 O O . SER A 1 180 ? -17.756 -29.973 -38.971 1.00 48.31 180 SER A O 1
ATOM 1337 N N . PRO A 1 181 ? -19.030 -29.595 -37.163 1.00 44.44 181 PRO A N 1
ATOM 1338 C CA . PRO A 1 181 ? -19.733 -30.861 -37.280 1.00 44.44 181 PRO A CA 1
ATOM 1339 C C . PRO A 1 181 ? -20.974 -30.671 -38.160 1.00 44.44 181 PRO A C 1
ATOM 1341 O O . PRO A 1 181 ? -21.929 -29.990 -37.793 1.00 44.44 181 PRO A O 1
ATOM 1344 N N . SER A 1 182 ? -20.946 -31.277 -39.344 1.00 45.44 182 SER A N 1
ATOM 1345 C CA . SER A 1 182 ? -22.153 -31.577 -40.110 1.00 45.44 182 SER A CA 1
ATOM 1346 C C . SER A 1 182 ? -22.718 -32.904 -39.604 1.00 45.44 182 SER A C 1
ATOM 1348 O O . SER A 1 182 ? -22.028 -33.922 -39.566 1.00 45.44 182 SER A O 1
ATOM 1350 N N . THR A 1 183 ? -23.981 -32.908 -39.194 1.00 51.91 183 THR A N 1
ATOM 1351 C CA . THR A 1 183 ? -24.745 -34.140 -38.979 1.00 51.91 183 THR A CA 1
ATOM 1352 C C . THR A 1 183 ? -26.156 -33.913 -39.522 1.00 51.91 183 THR A C 1
ATOM 1354 O O . THR A 1 183 ? -26.741 -32.868 -39.232 1.00 51.91 183 THR A O 1
ATOM 1357 N N . PRO A 1 184 ? -26.688 -34.823 -40.356 1.00 56.06 184 PRO A N 1
ATOM 1358 C CA . PRO A 1 184 ? -27.996 -34.657 -40.969 1.00 56.06 184 PRO A CA 1
ATOM 1359 C C . PRO A 1 184 ? -29.121 -35.017 -39.991 1.00 56.06 184 PRO A C 1
ATOM 1361 O O . PRO A 1 184 ? -29.013 -35.955 -39.204 1.00 56.06 184 PRO A O 1
ATOM 1364 N N . ILE A 1 185 ? -30.215 -34.264 -40.084 1.00 48.59 185 ILE A N 1
ATOM 1365 C CA . ILE A 1 185 ? -31.495 -34.510 -39.411 1.00 48.59 185 ILE A CA 1
ATOM 1366 C C . ILE A 1 185 ? -32.174 -35.720 -40.077 1.00 48.59 185 ILE A C 1
ATOM 1368 O O . ILE A 1 185 ? -32.321 -35.698 -41.302 1.00 48.59 185 ILE A O 1
ATOM 1372 N N . PRO A 1 186 ? -32.647 -36.743 -39.340 1.00 51.31 186 PRO A N 1
ATOM 1373 C CA . PRO A 1 186 ? -33.628 -37.670 -39.878 1.00 51.31 186 PRO A CA 1
ATOM 1374 C C . PRO A 1 186 ? -35.041 -37.103 -39.689 1.00 51.31 186 PRO A C 1
ATOM 1376 O O . PRO A 1 186 ? -35.401 -36.619 -38.618 1.00 51.31 186 PRO A O 1
ATOM 1379 N N . ALA A 1 187 ? -35.827 -37.159 -40.761 1.00 50.53 187 ALA A N 1
ATOM 1380 C CA . ALA A 1 187 ? -37.263 -36.934 -40.732 1.00 50.53 187 ALA A CA 1
ATOM 1381 C C . ALA A 1 187 ? -37.964 -38.115 -40.038 1.00 50.53 187 ALA A C 1
ATOM 1383 O O . ALA A 1 187 ? -37.659 -39.270 -40.346 1.00 50.53 187 ALA A O 1
ATOM 1384 N N . GLY A 1 188 ? -38.898 -37.808 -39.137 1.00 46.75 188 GLY A N 1
ATOM 1385 C CA . GLY A 1 188 ? -39.731 -38.768 -38.409 1.00 46.75 188 GLY A CA 1
ATOM 1386 C C . GLY A 1 188 ? -40.423 -38.107 -37.235 1.00 46.75 188 GLY A C 1
ATOM 1387 O O . GLY A 1 188 ? -39.740 -37.931 -36.206 1.00 46.75 188 GLY A O 1
#

Nearest PDB structures (foldseek):
  5vye-assembly1_C  TM=9.709E-01  e=2.746E-08  Pseudomonas putida
  7yvr-assembly1_C  TM=9.480E-01  e=9.239E-08  Neptunomonas marina
  7w0i-assembly1_A  TM=9.483E-01  e=1.210E-07  Mycolicibacterium vanbaalenii PYR-1
  1v72-assembly1_A  TM=9.637E-01  e=7.468E-07  Pseudomonas putida
  3wgb-assembly1_B  TM=8.561E-01  e=5.911E-04  Aeromonas jandaei

Sequence (188 aa):
MTVTSPSSSLHSPAAPAGWPLHDSAVRGFASDNYSGAHPEVLAALASANGGHQVSYGQDEYTARLQAEMEALFGEGVQAYPVFNGTGANVVSLQSLVPRWGAVVCATTAHINVDENGAPERVGGLKLLGVPTSDGKLTPELIDREAWGWGTSTAPSRWPSRSPRRPSWARDTRSRSSAPSPSTPIPAG